Protein AF-L1IQD2-F1 (afdb_monomer_lite)

InterPro domains:
  IPR011990 Tetratricopeptide-like helical domain superfamily [G3DSA:1.25.40.10] (40-273)

Structure (mmCIF, N/CA/C/O backbone):
data_AF-L1IQD2-F1
#
_entry.id   AF-L1IQD2-F1
#
loop_
_atom_site.group_PDB
_atom_site.id
_atom_site.type_symbol
_atom_site.label_atom_id
_atom_site.label_alt_id
_atom_site.label_comp_id
_atom_site.label_asym_id
_atom_site.label_entity_id
_atom_site.label_seq_id
_atom_site.pdbx_PDB_ins_code
_atom_site.Cartn_x
_atom_site.Cartn_y
_atom_site.Cartn_z
_atom_site.occupancy
_atom_site.B_iso_or_equiv
_atom_site.auth_seq_id
_atom_site.auth_comp_id
_atom_site.auth_asym_id
_atom_site.auth_atom_id
_atom_site.pdbx_PDB_model_num
ATOM 1 N N . MET A 1 1 ? -38.642 -27.543 3.889 1.00 37.94 1 MET A N 1
ATOM 2 C CA . MET A 1 1 ? -37.918 -28.752 3.450 1.00 37.94 1 MET A CA 1
ATOM 3 C C . MET A 1 1 ? -36.445 -28.518 3.714 1.00 37.94 1 MET A C 1
ATOM 5 O O . MET A 1 1 ? -35.854 -27.650 3.091 1.00 37.94 1 MET A O 1
ATOM 9 N N . LEU A 1 2 ? -35.935 -29.197 4.739 1.00 34.09 2 LEU A N 1
ATOM 10 C CA . LEU A 1 2 ? -34.535 -29.239 5.157 1.00 34.09 2 LEU A CA 1
ATOM 11 C C . LEU A 1 2 ? -33.826 -30.369 4.394 1.00 34.09 2 LEU A C 1
ATOM 13 O O . LEU A 1 2 ? -34.455 -31.387 4.112 1.00 34.09 2 LEU A O 1
ATOM 17 N N . GLY A 1 3 ? -32.534 -30.210 4.120 1.00 30.02 3 GLY A N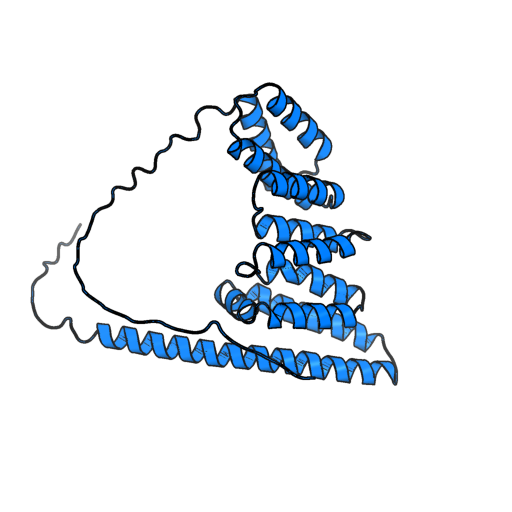 1
ATOM 18 C CA . GLY A 1 3 ? -31.640 -31.268 3.630 1.00 30.02 3 GLY A CA 1
ATOM 19 C C . GLY A 1 3 ? -30.388 -30.624 3.038 1.00 30.02 3 GLY A C 1
ATOM 20 O O . GLY A 1 3 ? -30.480 -29.996 1.993 1.00 30.02 3 GLY A O 1
ATOM 21 N N . ALA A 1 4 ? -29.280 -30.523 3.774 1.00 31.77 4 ALA A N 1
ATOM 22 C CA . ALA A 1 4 ? -28.276 -31.562 4.083 1.00 31.77 4 ALA A CA 1
ATOM 23 C C . ALA A 1 4 ? -26.970 -31.055 3.427 1.00 31.77 4 ALA A C 1
ATOM 25 O O . ALA A 1 4 ? -26.921 -30.916 2.211 1.00 31.77 4 ALA A O 1
ATOM 26 N N . GLN A 1 5 ? -26.028 -30.429 4.133 1.00 32.34 5 GLN A N 1
ATOM 27 C CA . GLN A 1 5 ? -25.074 -30.957 5.116 1.00 32.34 5 GLN A CA 1
ATOM 28 C C . GLN A 1 5 ? -24.151 -32.074 4.584 1.00 32.34 5 GLN A C 1
ATOM 30 O O . GLN A 1 5 ? -24.608 -33.122 4.144 1.00 32.34 5 GLN A O 1
ATOM 35 N N . ASP A 1 6 ? -22.852 -31.785 4.734 1.00 34.03 6 ASP A N 1
ATOM 36 C CA . ASP A 1 6 ? -21.686 -32.667 4.849 1.00 34.03 6 ASP A CA 1
ATOM 37 C C . ASP A 1 6 ? -21.037 -33.280 3.601 1.00 34.03 6 ASP A C 1
ATOM 39 O O . ASP A 1 6 ? -21.619 -34.073 2.871 1.00 34.03 6 ASP A O 1
ATOM 43 N N . SER A 1 7 ? -19.731 -33.010 3.454 1.00 31.50 7 SER A N 1
ATOM 44 C CA . SER A 1 7 ? -18.691 -34.037 3.658 1.00 31.50 7 SER A CA 1
ATOM 45 C C . SER A 1 7 ? -17.390 -33.660 2.947 1.00 31.50 7 SER A C 1
ATOM 47 O O . SER A 1 7 ? -17.240 -34.062 1.807 1.00 31.50 7 SER A O 1
ATOM 49 N N . TRP A 1 8 ? -16.413 -33.030 3.615 1.00 27.39 8 TRP A N 1
ATOM 50 C CA . TRP A 1 8 ? -14.980 -33.303 3.363 1.00 27.39 8 TRP A CA 1
ATOM 51 C C . TRP A 1 8 ? -14.159 -33.056 4.641 1.00 27.39 8 TRP A C 1
ATOM 53 O O . TRP A 1 8 ? -13.680 -31.959 4.917 1.00 27.39 8 TRP A O 1
ATOM 63 N N . ARG A 1 9 ? -13.998 -34.118 5.438 1.00 30.64 9 ARG A N 1
ATOM 64 C CA . ARG A 1 9 ? -12.961 -34.271 6.469 1.00 30.64 9 ARG A CA 1
ATOM 65 C C . ARG A 1 9 ? -12.538 -35.740 6.475 1.00 30.64 9 ARG A C 1
ATOM 67 O O . ARG A 1 9 ? -13.420 -36.589 6.567 1.00 30.64 9 ARG A O 1
ATOM 74 N N . ARG A 1 10 ? -11.223 -35.992 6.395 1.00 33.72 10 ARG A N 1
ATOM 75 C CA . ARG A 1 10 ? -10.426 -37.224 6.666 1.00 33.72 10 ARG A CA 1
ATOM 76 C C . ARG A 1 10 ? -9.301 -37.304 5.620 1.00 33.72 10 ARG A C 1
ATOM 78 O O . ARG A 1 10 ? -9.555 -37.039 4.458 1.00 33.72 10 ARG A O 1
ATOM 85 N N . SER A 1 11 ? -8.054 -37.649 5.914 1.00 30.30 11 SER A N 1
ATOM 86 C CA . SER A 1 11 ? -7.405 -38.097 7.145 1.00 30.30 11 SER A CA 1
ATOM 87 C C . SER A 1 11 ? -5.896 -37.882 7.003 1.00 30.30 11 SER A C 1
ATOM 89 O O . SER A 1 11 ? -5.341 -38.054 5.922 1.00 30.30 11 SER A O 1
ATOM 91 N N . LEU A 1 12 ? -5.245 -37.577 8.124 1.00 29.56 12 LEU A N 1
ATOM 92 C CA . LEU A 1 12 ? -3.825 -37.827 8.347 1.00 29.56 12 LEU A CA 1
ATOM 93 C C . LEU A 1 12 ? -3.611 -39.328 8.591 1.00 29.56 12 LEU A C 1
ATOM 95 O O . LEU A 1 12 ? -4.356 -39.935 9.360 1.00 29.56 12 LEU A O 1
ATOM 99 N N . SER A 1 13 ? -2.543 -39.888 8.030 1.00 32.22 13 SER A N 1
ATOM 100 C CA . SER A 1 13 ? -1.841 -41.025 8.626 1.00 32.22 13 SER A CA 1
ATOM 101 C C . SER A 1 13 ? -0.344 -40.880 8.380 1.00 32.22 13 SER A C 1
ATOM 103 O O . SER A 1 13 ? 0.103 -40.705 7.248 1.00 32.22 13 SER A O 1
ATOM 105 N N . MET A 1 14 ? 0.398 -40.928 9.481 1.00 31.30 14 MET A N 1
ATOM 106 C CA . MET A 1 14 ? 1.852 -40.941 9.558 1.00 31.30 14 MET A CA 1
ATOM 107 C C . MET A 1 14 ? 2.437 -42.257 9.043 1.00 31.30 14 MET A C 1
ATOM 109 O O . MET A 1 14 ? 1.867 -43.306 9.318 1.00 31.30 14 MET A O 1
ATOM 113 N N . THR A 1 15 ? 3.650 -42.197 8.492 1.00 33.28 15 THR A N 1
ATOM 114 C CA . THR A 1 15 ? 4.729 -43.141 8.833 1.00 33.28 15 THR A CA 1
ATOM 115 C C . THR A 1 15 ? 6.077 -42.441 8.706 1.00 33.28 15 THR A C 1
ATOM 117 O O . THR A 1 15 ? 6.418 -41.896 7.658 1.00 33.28 15 THR A O 1
ATOM 120 N N . SER A 1 16 ? 6.820 -42.462 9.807 1.00 36.16 16 SER A N 1
ATOM 121 C CA . SER A 1 16 ? 8.232 -42.126 9.927 1.00 36.16 16 SER A CA 1
ATOM 122 C C . SER A 1 16 ? 9.115 -43.206 9.307 1.00 36.16 16 SER A C 1
ATOM 124 O O . SER A 1 16 ? 8.874 -44.386 9.550 1.00 36.16 16 SER A O 1
ATOM 126 N N . THR A 1 17 ? 10.208 -42.795 8.672 1.00 34.75 17 THR A N 1
ATOM 127 C CA . THR A 1 17 ? 11.488 -43.513 8.751 1.00 34.75 17 THR A CA 1
ATOM 128 C C . THR A 1 17 ? 12.615 -42.524 8.486 1.00 34.75 17 THR A C 1
ATOM 130 O O . THR A 1 17 ? 12.619 -41.846 7.459 1.00 34.75 17 THR A O 1
ATOM 133 N N . ASP A 1 18 ? 13.533 -42.441 9.448 1.00 39.72 18 ASP A N 1
ATOM 134 C CA . ASP A 1 18 ? 14.859 -41.838 9.333 1.00 39.72 18 ASP A CA 1
ATOM 135 C C . ASP A 1 18 ? 15.582 -42.296 8.065 1.00 39.72 18 ASP A C 1
ATOM 137 O O . ASP A 1 18 ? 15.410 -43.441 7.659 1.00 39.72 18 ASP A O 1
ATOM 141 N N . HIS A 1 19 ? 16.461 -41.451 7.522 1.00 40.00 19 HIS A N 1
ATOM 142 C CA . HIS A 1 19 ? 17.872 -41.775 7.269 1.00 40.00 19 HIS A CA 1
ATOM 143 C C . HIS A 1 19 ? 18.628 -40.484 6.933 1.00 40.00 19 HIS A C 1
ATOM 145 O O . HIS A 1 19 ? 18.261 -39.727 6.033 1.00 40.00 19 HIS A O 1
ATOM 151 N N . GLY A 1 20 ? 19.686 -40.233 7.702 1.00 44.72 20 GLY A N 1
ATOM 152 C CA . GLY A 1 20 ? 20.587 -39.110 7.520 1.00 44.72 20 GLY A CA 1
ATOM 153 C C . GLY A 1 20 ? 21.323 -39.164 6.184 1.00 44.72 20 GLY A C 1
ATOM 154 O O . GLY A 1 20 ? 21.720 -40.221 5.698 1.00 44.72 20 GLY A O 1
ATOM 155 N N . SER A 1 21 ? 21.532 -37.989 5.605 1.00 43.25 21 SER A N 1
ATOM 156 C CA . SER A 1 21 ? 22.574 -37.727 4.617 1.00 43.25 21 SER A CA 1
ATOM 157 C C . SER A 1 21 ? 22.827 -36.225 4.602 1.00 43.25 21 SER A C 1
ATOM 159 O O . SER A 1 21 ? 22.042 -35.451 4.055 1.00 43.25 21 SER A O 1
ATOM 161 N N . GLU A 1 22 ? 23.929 -35.811 5.229 1.00 46.28 22 GLU A N 1
ATOM 162 C CA . GLU A 1 22 ? 24.537 -34.498 5.030 1.00 46.28 22 GLU A CA 1
ATOM 163 C C . GLU A 1 22 ? 24.961 -34.365 3.564 1.00 46.28 22 GLU A C 1
ATOM 165 O O . GLU A 1 22 ? 26.093 -34.644 3.171 1.00 46.28 22 GLU A O 1
ATOM 170 N N . VAL A 1 23 ? 24.036 -33.922 2.717 1.00 44.53 23 VAL A N 1
ATOM 171 C CA . VAL A 1 23 ? 24.381 -33.435 1.387 1.00 44.53 23 VAL A CA 1
ATOM 172 C C . VAL A 1 23 ? 24.777 -31.977 1.551 1.00 44.53 23 VAL A C 1
ATOM 174 O O . VAL A 1 23 ? 23.935 -31.082 1.632 1.00 44.53 23 VAL A O 1
ATOM 177 N N . SER A 1 24 ? 26.090 -31.747 1.594 1.00 47.62 24 SER A N 1
ATOM 178 C CA . SER A 1 24 ? 26.720 -30.447 1.363 1.00 47.62 24 SER A CA 1
ATOM 179 C C . SER A 1 24 ? 26.307 -29.935 -0.020 1.00 47.62 24 SER A C 1
ATOM 181 O O . SER A 1 24 ? 26.976 -30.124 -1.040 1.00 47.62 24 SER A O 1
ATOM 183 N N . CYS A 1 25 ? 25.132 -29.318 -0.066 1.00 44.94 25 CYS A N 1
ATOM 184 C CA . CYS A 1 25 ? 24.572 -28.727 -1.258 1.00 44.94 25 CYS A CA 1
ATOM 185 C C . CYS A 1 25 ? 25.297 -27.397 -1.465 1.00 44.94 25 CYS A C 1
ATOM 187 O O . CYS A 1 25 ? 24.916 -26.355 -0.927 1.00 44.94 25 CYS A O 1
ATOM 189 N N . LYS A 1 26 ? 26.405 -27.449 -2.214 1.00 44.38 26 LYS A N 1
ATOM 190 C CA . LYS A 1 26 ? 27.090 -26.278 -2.765 1.00 44.38 26 LYS A CA 1
ATOM 191 C C . LYS A 1 26 ? 26.048 -25.418 -3.486 1.00 44.38 26 LYS A C 1
ATOM 193 O O . LYS A 1 26 ? 25.756 -25.651 -4.657 1.00 44.38 26 LYS A O 1
ATOM 198 N N . LYS A 1 27 ? 25.507 -24.403 -2.801 1.00 49.59 27 LYS A N 1
ATOM 199 C CA . LYS A 1 27 ? 24.696 -23.319 -3.373 1.00 49.59 27 LYS A CA 1
ATOM 200 C C . LYS A 1 27 ? 25.566 -22.493 -4.328 1.00 49.59 27 LYS A C 1
ATOM 202 O O . LYS A 1 27 ? 25.915 -21.351 -4.056 1.00 49.59 27 LYS A O 1
ATOM 207 N N . LYS A 1 28 ? 25.903 -23.049 -5.493 1.00 49.41 28 LYS A N 1
ATOM 208 C CA . LYS A 1 28 ? 26.222 -22.261 -6.686 1.00 49.41 28 LYS A CA 1
ATOM 209 C C . LYS A 1 28 ? 24.891 -21.827 -7.296 1.00 49.41 28 LYS A C 1
ATOM 211 O O . LYS A 1 28 ? 24.485 -22.315 -8.345 1.00 49.41 28 LYS A O 1
ATOM 216 N N . ALA A 1 29 ? 24.185 -20.946 -6.584 1.00 49.88 29 ALA A N 1
ATOM 217 C CA . ALA A 1 29 ? 23.002 -20.290 -7.113 1.00 49.88 29 ALA A CA 1
ATOM 218 C C . ALA A 1 29 ? 23.422 -19.518 -8.368 1.00 49.88 29 ALA A C 1
ATOM 220 O O . ALA A 1 29 ? 24.327 -18.680 -8.352 1.00 49.88 29 ALA A O 1
ATOM 221 N N . ALA A 1 30 ? 22.809 -19.895 -9.481 1.00 45.81 30 ALA A N 1
ATOM 222 C CA . ALA A 1 30 ? 23.115 -19.407 -10.801 1.00 45.81 30 ALA A CA 1
ATOM 223 C C . ALA A 1 30 ? 22.909 -17.886 -10.868 1.00 45.81 30 ALA A C 1
ATOM 225 O O . ALA A 1 30 ? 21.790 -17.390 -10.964 1.00 45.81 30 ALA A O 1
ATOM 226 N N . LYS A 1 31 ? 24.011 -17.133 -10.901 1.00 52.78 31 LYS A N 1
ATOM 227 C CA . LYS A 1 31 ? 24.064 -15.701 -11.242 1.00 52.78 31 LYS A CA 1
ATOM 228 C C . LYS A 1 31 ? 23.806 -15.502 -12.754 1.00 52.78 31 LYS A C 1
ATOM 230 O O . LYS A 1 31 ? 24.586 -14.858 -13.447 1.00 52.78 31 LYS A O 1
ATOM 235 N N . LYS A 1 32 ? 22.769 -16.155 -13.303 1.00 52.84 32 LYS A N 1
ATOM 236 C CA . LYS A 1 32 ? 22.485 -16.257 -14.752 1.00 52.84 32 LYS A CA 1
ATOM 237 C C . LYS A 1 32 ? 21.336 -15.366 -15.245 1.00 52.84 32 LYS A C 1
ATOM 239 O O . LYS A 1 32 ? 21.108 -15.341 -16.445 1.00 52.84 32 LYS A O 1
ATOM 244 N N . GLY A 1 33 ? 20.671 -14.604 -14.374 1.00 54.69 33 GLY A N 1
ATOM 245 C CA . GLY A 1 33 ? 19.519 -13.771 -14.761 1.00 54.69 33 GLY A CA 1
ATOM 246 C C . GLY A 1 33 ? 19.817 -12.319 -15.164 1.00 54.69 33 GLY A C 1
ATOM 247 O O . GLY A 1 33 ? 18.951 -11.664 -15.720 1.00 54.69 33 GLY A O 1
ATOM 248 N N . SER A 1 34 ? 21.020 -11.788 -14.912 1.00 57.53 34 SER A N 1
ATOM 249 C CA . SER A 1 34 ? 21.289 -10.338 -15.044 1.00 57.53 34 SER A CA 1
ATOM 250 C C . SER A 1 34 ? 21.726 -9.879 -16.446 1.00 57.53 34 SER A C 1
ATOM 252 O O . SER A 1 34 ? 22.164 -8.741 -16.598 1.00 57.53 34 SER A O 1
ATOM 254 N N . LYS A 1 35 ? 21.721 -10.745 -17.465 1.00 64.94 35 LYS A N 1
ATOM 255 C CA . LYS A 1 35 ? 22.559 -10.498 -18.652 1.00 64.94 35 LYS A CA 1
ATOM 256 C C . LYS A 1 35 ? 22.010 -9.507 -19.686 1.00 64.94 35 LYS A C 1
ATOM 258 O O . LYS A 1 35 ? 22.804 -9.078 -20.510 1.00 64.94 35 LYS A O 1
ATOM 263 N N . ASN A 1 36 ? 20.746 -9.080 -19.613 1.00 83.62 36 ASN A N 1
ATOM 264 C CA . ASN A 1 36 ? 20.131 -8.265 -20.674 1.00 83.62 36 ASN A CA 1
ATOM 265 C C . ASN A 1 36 ? 19.341 -7.049 -20.142 1.00 83.62 36 ASN A C 1
ATOM 267 O O . ASN A 1 36 ? 18.211 -6.829 -20.564 1.00 83.62 36 ASN A O 1
ATOM 271 N N . ILE A 1 37 ? 19.882 -6.277 -19.193 1.00 91.19 37 ILE A N 1
ATOM 272 C CA . ILE A 1 37 ? 19.297 -4.963 -18.856 1.00 91.19 37 ILE A CA 1
ATOM 273 C C . ILE A 1 37 ? 20.074 -3.898 -19.640 1.00 91.19 37 ILE A C 1
ATOM 275 O O . ILE A 1 37 ? 21.290 -3.813 -19.439 1.00 91.19 37 ILE A O 1
ATOM 279 N N . PRO A 1 38 ? 19.424 -3.098 -20.508 1.00 93.31 38 PRO A N 1
ATOM 280 C CA . PRO A 1 38 ? 20.075 -1.976 -21.176 1.00 93.31 38 PRO A CA 1
ATOM 281 C C . PRO A 1 38 ? 20.762 -1.042 -20.161 1.00 93.31 38 PRO A C 1
ATOM 283 O O . PRO A 1 38 ? 20.167 -0.750 -19.116 1.00 93.31 38 PRO A O 1
ATOM 286 N N . PRO A 1 39 ? 22.000 -0.573 -20.411 1.00 93.38 39 PRO A N 1
ATOM 287 C CA . PRO A 1 39 ? 22.726 0.297 -19.482 1.00 93.38 39 PRO A CA 1
ATOM 288 C C . PRO A 1 39 ? 21.949 1.557 -19.082 1.00 93.38 39 PRO A C 1
ATOM 290 O O . PRO A 1 39 ? 22.000 1.975 -17.924 1.00 93.38 39 PRO A O 1
ATOM 293 N N . GLU A 1 40 ? 21.200 2.132 -20.019 1.00 94.56 40 GLU A N 1
ATOM 294 C CA . GLU A 1 40 ? 20.359 3.314 -19.838 1.00 94.56 40 GLU A CA 1
ATOM 295 C C . GLU A 1 40 ? 19.211 3.024 -18.869 1.00 94.56 40 GLU A C 1
ATOM 297 O O . GLU A 1 40 ? 18.982 3.782 -17.927 1.00 94.56 40 GLU A O 1
ATOM 302 N N . LEU A 1 41 ? 18.549 1.875 -19.029 1.00 94.56 41 LEU A N 1
ATOM 303 C CA . LEU A 1 41 ? 17.481 1.445 -18.132 1.00 94.56 41 LEU A CA 1
ATOM 304 C C . LEU A 1 41 ? 18.015 1.168 -16.724 1.00 94.56 41 LEU A C 1
ATOM 306 O O . LEU A 1 41 ? 17.428 1.598 -15.733 1.00 94.56 41 LEU A O 1
ATOM 310 N N . LEU A 1 42 ? 19.169 0.503 -16.624 1.00 94.69 42 LEU A N 1
ATOM 311 C CA . LEU A 1 42 ? 19.823 0.262 -15.340 1.00 94.69 42 LEU A CA 1
ATOM 312 C C . LEU A 1 42 ? 20.200 1.578 -14.639 1.00 94.69 42 LEU A C 1
ATOM 314 O O . LEU A 1 42 ? 20.105 1.673 -13.413 1.00 94.69 42 LEU A O 1
ATOM 318 N N . LYS A 1 43 ? 20.624 2.593 -15.402 1.00 95.69 43 LYS A N 1
ATOM 319 C CA . LYS A 1 43 ? 20.920 3.932 -14.882 1.00 95.69 43 LYS A CA 1
ATOM 320 C C . LYS A 1 43 ? 19.666 4.592 -14.303 1.00 95.69 43 LYS A C 1
ATOM 322 O O . LYS A 1 43 ? 19.741 5.095 -13.183 1.00 95.69 43 LYS A O 1
ATOM 327 N N . GLU A 1 44 ? 18.530 4.544 -14.999 1.00 95.75 44 GLU A N 1
ATOM 328 C CA . GLU A 1 44 ? 17.268 5.100 -14.485 1.00 95.75 44 GLU A CA 1
ATOM 329 C C . GLU A 1 44 ? 16.732 4.320 -13.275 1.00 95.75 44 GLU A C 1
ATOM 331 O O . GLU A 1 44 ? 16.304 4.927 -12.296 1.00 95.75 44 GLU A O 1
ATOM 336 N N . MET A 1 45 ? 16.849 2.988 -13.257 1.00 96.06 45 MET A N 1
ATOM 337 C CA . MET A 1 45 ? 16.492 2.191 -12.074 1.00 96.06 45 MET A CA 1
ATOM 338 C C . MET A 1 45 ? 17.312 2.594 -10.842 1.00 96.06 45 MET A C 1
ATOM 340 O O . MET A 1 45 ? 16.750 2.832 -9.775 1.00 96.06 45 MET A O 1
ATOM 344 N N . ARG A 1 46 ? 18.632 2.755 -10.993 1.00 95.75 46 ARG A N 1
ATOM 345 C CA . ARG A 1 46 ? 19.498 3.243 -9.906 1.00 95.75 46 ARG A CA 1
ATOM 346 C C . ARG A 1 46 ? 19.150 4.666 -9.487 1.00 95.75 46 ARG A C 1
ATOM 348 O O . ARG A 1 46 ? 19.236 4.993 -8.309 1.00 95.75 46 ARG A O 1
ATOM 355 N N . LYS A 1 47 ? 18.763 5.525 -10.429 1.00 94.81 47 LYS A N 1
ATOM 356 C CA . LYS A 1 47 ? 18.309 6.887 -10.132 1.00 94.81 47 LYS A CA 1
ATOM 357 C C . LYS A 1 47 ? 17.039 6.868 -9.274 1.00 94.81 47 LYS A C 1
ATOM 359 O O . LYS A 1 47 ? 17.003 7.588 -8.283 1.00 94.81 47 LYS A O 1
ATOM 364 N N . MET A 1 48 ? 16.062 6.008 -9.581 1.00 95.31 48 MET A N 1
ATOM 365 C CA . MET A 1 48 ? 14.868 5.811 -8.743 1.00 95.31 48 MET A CA 1
ATOM 366 C C . MET A 1 48 ? 15.228 5.315 -7.336 1.00 95.31 48 MET A C 1
ATOM 368 O O . MET A 1 48 ? 14.746 5.863 -6.348 1.00 95.31 48 MET A O 1
ATOM 372 N N . GLU A 1 49 ? 16.128 4.333 -7.220 1.00 95.12 49 GLU A N 1
ATOM 373 C CA . GLU A 1 49 ? 16.625 3.859 -5.916 1.00 95.12 49 GLU A CA 1
ATOM 374 C C . GLU A 1 49 ? 17.302 4.982 -5.114 1.00 95.12 49 GLU A C 1
ATOM 376 O O . GLU A 1 49 ? 17.118 5.096 -3.901 1.00 95.12 49 GLU A O 1
ATOM 381 N N . MET A 1 50 ? 18.059 5.849 -5.790 1.00 94.38 50 MET A N 1
ATOM 382 C CA . MET A 1 50 ? 18.671 7.020 -5.168 1.00 94.38 50 MET A CA 1
ATOM 383 C C . MET A 1 50 ? 17.615 8.045 -4.739 1.00 94.38 50 MET A C 1
ATOM 385 O O . MET A 1 50 ? 17.705 8.557 -3.629 1.00 94.38 50 MET A O 1
ATOM 389 N N . MET A 1 51 ? 16.587 8.316 -5.547 1.00 93.56 51 MET A N 1
ATOM 390 C CA . MET A 1 51 ? 15.484 9.215 -5.169 1.00 93.56 51 MET A CA 1
ATOM 391 C C . MET A 1 51 ? 14.781 8.735 -3.893 1.00 93.56 51 MET A C 1
ATOM 393 O O . MET A 1 51 ? 14.612 9.521 -2.962 1.00 93.56 51 MET A O 1
ATOM 397 N N . LEU 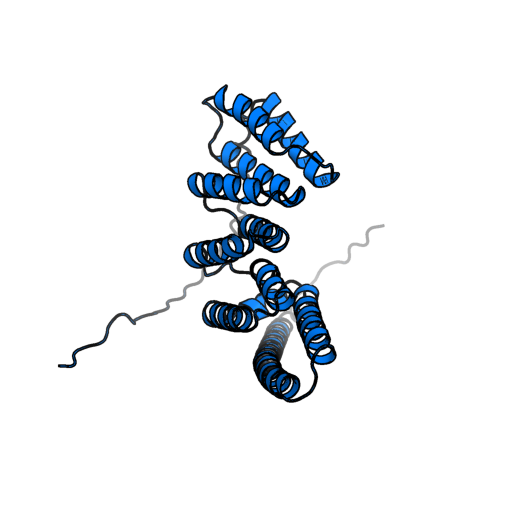A 1 52 ? 14.490 7.432 -3.802 1.00 92.12 52 LEU A N 1
ATOM 398 C CA . LEU A 1 52 ? 13.929 6.806 -2.600 1.00 92.12 52 LEU A CA 1
ATOM 399 C C . LEU A 1 52 ? 14.837 6.967 -1.372 1.00 92.12 52 LEU A C 1
ATOM 401 O O . LEU A 1 52 ? 14.356 7.148 -0.256 1.00 92.12 52 LEU A O 1
ATOM 405 N N . LYS A 1 53 ? 16.160 6.912 -1.563 1.00 93.31 53 LYS A N 1
ATOM 406 C CA . LYS A 1 53 ? 17.136 7.041 -0.474 1.00 93.31 53 LYS A CA 1
ATOM 407 C C . LYS A 1 53 ? 17.326 8.485 0.001 1.00 93.31 53 LYS A C 1
ATOM 409 O O . LYS A 1 53 ? 17.483 8.705 1.199 1.00 93.31 53 LYS A O 1
ATOM 414 N N . PHE A 1 54 ? 17.357 9.446 -0.921 1.00 92.88 54 PHE A N 1
ATOM 415 C CA . PHE A 1 54 ? 17.692 10.851 -0.642 1.00 92.88 54 PHE A CA 1
ATOM 416 C C . PHE A 1 54 ? 16.489 11.758 -0.434 1.00 92.88 54 PHE A C 1
ATOM 418 O O . PHE A 1 54 ? 16.677 12.936 -0.154 1.00 92.88 54 PHE A O 1
ATOM 425 N N . ARG A 1 55 ? 15.275 11.208 -0.494 1.00 87.00 55 ARG A N 1
ATOM 426 C CA . ARG A 1 55 ? 14.059 11.925 -0.125 1.00 87.00 55 ARG A CA 1
ATOM 427 C C . ARG A 1 55 ? 13.720 13.130 -1.014 1.00 87.00 55 ARG A C 1
ATOM 429 O O . ARG A 1 55 ? 13.061 14.060 -0.563 1.00 87.00 55 ARG A O 1
ATOM 436 N N . ASN A 1 56 ? 14.137 13.094 -2.276 1.00 86.44 56 ASN A N 1
ATOM 437 C CA . ASN A 1 56 ? 13.877 14.176 -3.224 1.00 86.44 56 ASN A CA 1
ATOM 438 C C . ASN A 1 56 ? 12.446 14.094 -3.763 1.00 86.44 56 ASN A C 1
ATOM 440 O O . ASN A 1 56 ? 12.027 13.025 -4.209 1.00 86.44 56 ASN A O 1
ATOM 444 N N . GLU A 1 57 ? 11.742 15.225 -3.772 1.00 89.88 57 GLU A N 1
ATOM 445 C CA . GLU A 1 57 ? 10.461 15.357 -4.465 1.00 89.88 57 GLU A CA 1
ATOM 446 C C . GLU A 1 57 ? 10.680 15.231 -5.976 1.00 89.88 57 GLU A C 1
ATOM 448 O O . GLU A 1 57 ? 11.595 15.844 -6.542 1.00 89.88 57 GLU A O 1
ATOM 453 N N . VAL A 1 58 ? 9.891 14.379 -6.626 1.00 93.62 58 VAL A N 1
ATOM 454 C CA . VAL A 1 58 ? 10.035 14.083 -8.054 1.00 93.62 58 VAL A CA 1
ATOM 455 C C . VAL A 1 58 ? 8.681 13.940 -8.731 1.00 93.62 58 VAL A C 1
ATOM 457 O O . VAL A 1 58 ? 7.748 13.363 -8.179 1.00 93.62 58 VAL A O 1
ATOM 460 N N . ASP A 1 59 ? 8.603 14.401 -9.979 1.00 95.31 59 ASP A N 1
ATOM 461 C CA . ASP A 1 59 ? 7.479 14.104 -10.865 1.00 95.31 59 ASP A CA 1
ATOM 462 C C . ASP A 1 59 ? 7.536 12.620 -11.267 1.00 95.31 59 ASP A C 1
ATOM 464 O O . ASP A 1 59 ? 8.268 12.210 -12.176 1.00 95.31 59 ASP A O 1
ATOM 468 N N . VAL A 1 60 ? 6.785 11.798 -10.534 1.00 95.75 60 VAL A N 1
ATOM 469 C CA . VAL A 1 60 ? 6.749 10.341 -10.712 1.00 95.75 60 VAL A CA 1
ATOM 470 C C . VAL A 1 60 ? 6.187 9.957 -12.084 1.00 95.75 60 VAL A C 1
ATOM 472 O O . VAL A 1 60 ? 6.622 8.961 -12.665 1.00 95.75 60 VAL A O 1
ATOM 475 N N . ASP A 1 61 ? 5.285 10.761 -12.651 1.00 95.69 61 ASP A N 1
ATOM 476 C CA . ASP A 1 61 ? 4.731 10.521 -13.983 1.00 95.69 61 ASP A CA 1
ATOM 477 C C . ASP A 1 61 ? 5.772 10.768 -15.074 1.00 95.69 61 ASP A C 1
ATOM 479 O O . ASP A 1 61 ? 5.846 10.007 -16.043 1.00 95.69 61 ASP A O 1
ATOM 483 N N . GLN A 1 62 ? 6.617 11.788 -14.912 1.00 96.19 62 GLN A N 1
ATOM 484 C CA . GLN A 1 62 ? 7.750 12.009 -15.807 1.00 96.19 62 GLN A CA 1
ATOM 485 C C . GLN A 1 62 ? 8.760 10.859 -15.727 1.00 96.19 62 GLN A C 1
ATOM 487 O O . GLN A 1 62 ? 9.172 10.347 -16.770 1.00 96.19 62 GLN A O 1
ATOM 492 N N . VAL A 1 63 ? 9.102 10.401 -14.516 1.00 96.06 63 VAL A N 1
ATOM 493 C CA . VAL A 1 63 ? 9.977 9.230 -14.325 1.00 96.06 63 VAL A CA 1
ATOM 494 C C . VAL A 1 63 ? 9.380 7.991 -14.998 1.00 96.06 63 VAL A C 1
ATOM 496 O O . VAL A 1 63 ? 10.081 7.293 -15.729 1.00 96.06 63 VAL A O 1
ATOM 499 N N . HIS A 1 64 ? 8.081 7.740 -14.815 1.00 97.31 64 HIS A N 1
ATOM 500 C CA . HIS A 1 64 ? 7.378 6.638 -15.468 1.00 97.31 64 HIS A CA 1
ATOM 501 C C . HIS A 1 64 ? 7.453 6.736 -16.997 1.00 97.31 64 HIS A C 1
ATOM 503 O O . HIS A 1 64 ? 7.845 5.763 -17.639 1.00 97.31 64 HIS A O 1
ATOM 509 N N . ARG A 1 65 ? 7.152 7.904 -17.587 1.00 97.12 65 ARG A N 1
ATOM 510 C CA . ARG A 1 65 ? 7.244 8.121 -19.044 1.00 97.12 65 ARG A CA 1
ATOM 511 C C . ARG A 1 65 ? 8.644 7.835 -19.582 1.00 97.12 65 ARG A C 1
ATOM 513 O O . ARG A 1 65 ? 8.778 7.182 -20.615 1.00 97.12 65 ARG A O 1
ATOM 520 N N . ASP A 1 66 ? 9.681 8.317 -18.901 1.00 96.19 66 ASP A N 1
ATOM 521 C CA . ASP A 1 66 ? 11.061 8.138 -19.354 1.00 96.19 66 ASP A CA 1
ATOM 522 C C . ASP A 1 66 ? 11.515 6.680 -19.252 1.00 96.19 66 ASP A C 1
ATOM 524 O O . ASP A 1 66 ? 12.123 6.161 -20.190 1.00 96.19 66 ASP A O 1
ATOM 528 N N . VAL A 1 67 ? 11.163 5.989 -18.165 1.00 94.75 67 VAL A N 1
ATOM 529 C CA . VAL A 1 67 ? 11.477 4.566 -18.001 1.00 94.75 67 VAL A CA 1
ATOM 530 C C . VAL A 1 67 ? 10.712 3.712 -19.013 1.00 94.75 67 VAL A C 1
ATOM 532 O O . VAL A 1 67 ? 11.318 2.844 -19.640 1.00 94.75 67 VAL A O 1
ATOM 535 N N . MET A 1 68 ? 9.417 3.962 -19.232 1.00 95.38 68 MET A N 1
ATOM 536 C CA . MET A 1 68 ? 8.625 3.172 -20.184 1.00 95.38 68 MET A CA 1
ATOM 537 C C . MET A 1 68 ? 9.068 3.378 -21.628 1.00 95.38 68 MET A C 1
ATOM 539 O O . MET A 1 68 ? 9.139 2.403 -22.369 1.00 95.38 68 MET A O 1
ATOM 543 N N . ARG A 1 69 ? 9.512 4.586 -21.999 1.00 96.25 69 ARG A N 1
ATOM 544 C CA . ARG A 1 69 ? 10.133 4.828 -23.310 1.00 96.25 69 ARG A CA 1
ATOM 545 C C . ARG A 1 69 ? 11.344 3.917 -23.544 1.00 96.25 69 ARG A C 1
ATOM 547 O O . ARG A 1 69 ? 11.507 3.391 -24.639 1.00 96.25 69 ARG A O 1
ATOM 554 N N . LEU A 1 70 ? 12.184 3.710 -22.526 1.00 93.69 70 LEU A N 1
ATOM 555 C CA . LEU A 1 70 ? 13.327 2.790 -22.614 1.00 93.69 70 LEU A CA 1
ATOM 556 C C . LEU A 1 70 ? 12.881 1.323 -22.658 1.00 93.69 70 LEU A C 1
ATOM 558 O O . LEU A 1 70 ? 13.526 0.508 -23.314 1.00 93.69 70 LEU A O 1
ATOM 562 N N . VAL A 1 71 ? 11.788 0.984 -21.966 1.00 93.12 71 VAL A N 1
ATOM 563 C CA . VAL A 1 71 ? 11.238 -0.377 -21.960 1.00 93.12 71 VAL A CA 1
ATOM 564 C C . VAL A 1 71 ? 10.633 -0.760 -23.311 1.00 93.12 71 VAL A C 1
ATOM 566 O O . VAL A 1 71 ? 10.816 -1.885 -23.767 1.00 93.12 71 VAL A O 1
ATOM 569 N N . GLU A 1 72 ? 9.936 0.165 -23.962 1.00 93.88 72 GLU A N 1
ATOM 570 C CA . GLU A 1 72 ? 9.311 -0.038 -25.275 1.00 93.88 72 GLU A CA 1
ATOM 571 C C . GLU A 1 72 ? 10.338 -0.132 -26.410 1.00 93.88 72 GLU A C 1
ATOM 573 O O . GLU A 1 72 ? 10.096 -0.805 -27.407 1.00 93.88 72 GLU A O 1
ATOM 578 N N . GLN A 1 73 ? 11.504 0.502 -26.255 1.00 93.75 73 GLN A N 1
ATOM 579 C CA . GLN A 1 73 ? 12.585 0.456 -27.244 1.00 93.75 73 GLN A CA 1
ATOM 580 C C . GLN A 1 73 ? 13.327 -0.888 -27.293 1.00 93.75 73 GLN A C 1
ATOM 582 O O . GLN A 1 73 ? 14.019 -1.154 -28.276 1.00 93.75 73 GLN A O 1
ATOM 587 N N . ASP A 1 74 ? 13.213 -1.733 -26.263 1.00 91.06 74 ASP A N 1
ATOM 588 C CA . ASP A 1 74 ? 13.888 -3.032 -26.220 1.00 91.06 74 ASP A CA 1
ATOM 589 C C . ASP A 1 74 ? 12.925 -4.162 -25.825 1.00 91.06 74 ASP A C 1
ATOM 591 O O . ASP A 1 74 ? 12.736 -4.495 -24.653 1.00 91.06 74 ASP A O 1
ATOM 595 N N . GLU A 1 75 ? 12.364 -4.827 -26.839 1.00 90.88 75 GLU A N 1
ATOM 596 C CA . GLU A 1 75 ? 11.473 -5.986 -26.683 1.00 90.88 75 GLU A CA 1
ATOM 597 C C . GLU A 1 75 ? 12.117 -7.162 -25.924 1.00 90.88 75 GLU A C 1
ATOM 599 O O . GLU A 1 75 ? 11.419 -8.060 -25.450 1.00 90.88 75 GLU A O 1
ATOM 604 N N . ARG A 1 76 ? 13.449 -7.174 -25.768 1.00 92.00 76 ARG A N 1
ATOM 605 C CA . ARG A 1 76 ? 14.186 -8.242 -25.072 1.00 92.00 76 ARG A CA 1
ATOM 606 C C . ARG A 1 76 ? 14.196 -8.059 -23.555 1.00 92.00 76 ARG A C 1
ATOM 608 O O . ARG A 1 76 ? 14.766 -8.900 -22.852 1.00 92.00 76 ARG A O 1
ATOM 615 N N . ILE A 1 77 ? 13.608 -6.980 -23.035 1.00 92.06 77 ILE A N 1
ATOM 616 C CA . ILE A 1 77 ? 13.532 -6.734 -21.596 1.00 92.06 77 ILE A CA 1
ATOM 617 C C . ILE A 1 77 ? 12.706 -7.834 -20.935 1.00 92.06 77 ILE A C 1
ATOM 619 O O . ILE A 1 77 ? 11.507 -7.991 -21.166 1.00 92.06 77 ILE A O 1
ATOM 623 N N . ALA A 1 78 ? 13.376 -8.595 -20.070 1.00 92.50 78 ALA A N 1
ATOM 624 C CA . ALA A 1 78 ? 12.762 -9.708 -19.370 1.00 92.50 78 ALA A CA 1
ATOM 625 C C . ALA A 1 78 ? 11.582 -9.233 -18.494 1.00 92.50 78 ALA A C 1
ATOM 627 O O . ALA A 1 78 ? 11.695 -8.193 -17.837 1.00 92.50 78 ALA A O 1
ATOM 628 N N . PRO A 1 79 ? 10.494 -10.019 -18.376 1.00 92.69 79 PRO A N 1
ATOM 629 C CA . PRO A 1 79 ? 9.338 -9.667 -17.544 1.00 92.69 79 PRO A CA 1
ATOM 630 C C . PRO A 1 79 ? 9.700 -9.308 -16.096 1.00 92.69 79 PRO A C 1
ATOM 632 O O . PRO A 1 79 ? 9.157 -8.361 -15.534 1.00 92.69 79 PRO A O 1
ATOM 635 N N . GLY A 1 80 ? 10.692 -9.994 -15.514 1.00 93.31 80 GLY A N 1
ATOM 636 C CA . GLY A 1 80 ? 11.185 -9.702 -14.163 1.00 93.31 80 GLY A CA 1
ATOM 637 C C . GLY A 1 80 ? 11.758 -8.290 -13.988 1.00 93.31 80 GLY A C 1
ATOM 638 O O . GLY A 1 80 ? 11.683 -7.733 -12.896 1.00 93.31 80 GLY A O 1
ATOM 639 N N . VAL A 1 81 ? 12.289 -7.680 -15.053 1.00 93.88 81 VAL A N 1
ATOM 640 C CA . VAL A 1 81 ? 12.765 -6.288 -15.026 1.00 93.88 81 VAL A CA 1
ATOM 641 C C . VAL A 1 81 ? 11.578 -5.327 -14.994 1.00 93.88 81 VAL A C 1
ATOM 643 O O . VAL A 1 81 ? 11.598 -4.384 -14.208 1.00 93.88 81 VAL A O 1
ATOM 646 N N . LYS A 1 82 ? 10.519 -5.597 -15.772 1.00 95.25 82 LYS A N 1
ATOM 647 C CA . LYS A 1 82 ? 9.281 -4.797 -15.756 1.00 95.25 82 LYS A CA 1
ATOM 648 C C . LYS A 1 82 ? 8.617 -4.832 -14.380 1.00 95.25 82 LYS A C 1
ATOM 650 O O . LYS A 1 82 ? 8.316 -3.778 -13.834 1.00 95.25 82 LYS A O 1
ATOM 655 N N . ILE A 1 83 ? 8.496 -6.021 -13.781 1.00 95.94 83 ILE A N 1
ATOM 656 C CA . ILE A 1 83 ? 8.012 -6.190 -12.399 1.00 95.94 83 ILE A CA 1
ATOM 657 C C . ILE A 1 83 ? 8.830 -5.310 -11.448 1.00 95.94 83 ILE A C 1
ATOM 659 O O . ILE A 1 83 ? 8.265 -4.522 -10.693 1.00 95.94 83 ILE A O 1
ATOM 663 N N . LYS A 1 84 ? 10.168 -5.371 -11.535 1.00 95.81 84 LYS A N 1
ATOM 664 C CA . LYS A 1 84 ? 11.031 -4.587 -10.647 1.00 95.81 84 LYS A CA 1
ATOM 665 C C . LYS A 1 84 ? 10.881 -3.075 -10.832 1.00 95.81 84 LYS A C 1
ATOM 667 O O . LYS A 1 84 ? 10.942 -2.334 -9.855 1.00 95.81 84 LYS A O 1
ATOM 672 N N . ILE A 1 85 ? 10.695 -2.619 -12.068 1.00 96.69 85 ILE A N 1
ATOM 673 C CA . ILE A 1 85 ? 10.430 -1.211 -12.380 1.00 96.69 85 ILE A CA 1
ATOM 674 C C . ILE A 1 85 ? 9.129 -0.756 -11.720 1.00 96.69 85 ILE A C 1
ATOM 676 O O . ILE A 1 85 ? 9.134 0.262 -11.036 1.00 96.69 85 ILE A O 1
ATOM 680 N N . TYR A 1 86 ? 8.041 -1.515 -11.863 1.00 98.06 86 TYR A N 1
ATOM 681 C CA . TYR A 1 86 ? 6.763 -1.143 -11.255 1.00 98.06 86 TYR A CA 1
ATOM 682 C C . TYR A 1 86 ? 6.790 -1.210 -9.724 1.00 98.06 86 TYR A C 1
ATOM 684 O O . TYR A 1 86 ? 6.220 -0.333 -9.084 1.00 98.06 86 TYR A O 1
ATOM 692 N N . GLU A 1 87 ? 7.519 -2.151 -9.112 1.00 97.62 87 GLU A N 1
ATOM 693 C CA . GLU A 1 87 ? 7.769 -2.120 -7.661 1.00 97.62 87 GLU A CA 1
ATOM 694 C C . GLU A 1 87 ? 8.435 -0.805 -7.217 1.00 97.62 87 GLU A C 1
ATOM 696 O O . GLU A 1 87 ? 8.037 -0.219 -6.208 1.00 97.62 87 GLU A O 1
ATOM 701 N N . LEU A 1 88 ? 9.444 -0.336 -7.965 1.00 97.12 88 LEU A N 1
ATOM 702 C CA . LEU A 1 88 ? 10.132 0.927 -7.683 1.00 97.12 88 LEU A CA 1
ATOM 703 C C . LEU A 1 88 ? 9.215 2.134 -7.906 1.00 97.12 88 LEU A C 1
ATOM 705 O O . LEU A 1 88 ? 9.234 3.051 -7.091 1.00 97.12 88 LEU A O 1
ATOM 709 N N . LEU A 1 89 ? 8.396 2.127 -8.961 1.00 98.00 89 LEU A N 1
ATOM 710 C CA . LEU A 1 89 ? 7.437 3.198 -9.245 1.00 98.00 89 LEU A CA 1
ATOM 711 C C . LEU A 1 89 ? 6.338 3.287 -8.183 1.00 98.00 89 LEU A C 1
ATOM 713 O O . LEU A 1 89 ? 6.019 4.390 -7.752 1.00 98.00 89 LEU A O 1
ATOM 717 N N . VAL A 1 90 ? 5.806 2.155 -7.706 1.00 98.38 90 VAL A N 1
ATOM 718 C CA . VAL A 1 90 ? 4.863 2.122 -6.573 1.00 98.38 90 VAL A CA 1
ATOM 719 C C . VAL A 1 90 ? 5.511 2.739 -5.336 1.00 98.38 90 VAL A C 1
ATOM 721 O O . VAL A 1 90 ? 4.932 3.633 -4.720 1.00 98.38 90 VAL A O 1
ATOM 724 N N . ALA A 1 91 ? 6.728 2.305 -4.990 1.00 97.25 91 ALA A N 1
ATOM 725 C CA . ALA A 1 91 ? 7.450 2.852 -3.845 1.00 97.25 91 ALA A CA 1
ATOM 726 C C . ALA A 1 91 ? 7.701 4.361 -3.994 1.00 97.25 91 ALA A C 1
ATOM 728 O O . ALA A 1 91 ? 7.520 5.105 -3.033 1.00 97.25 91 ALA A O 1
ATOM 729 N N . LEU A 1 92 ? 8.078 4.819 -5.192 1.00 97.12 92 LEU A N 1
ATOM 730 C CA . LEU A 1 92 ? 8.355 6.225 -5.480 1.00 97.12 92 LEU A CA 1
ATOM 731 C C . LEU A 1 92 ? 7.082 7.080 -5.436 1.00 97.12 92 LEU A C 1
ATOM 733 O O . LEU A 1 92 ? 7.113 8.174 -4.882 1.00 97.12 92 LEU A O 1
ATOM 737 N N . ALA A 1 93 ? 5.957 6.581 -5.950 1.00 97.75 93 ALA A N 1
ATOM 738 C CA . ALA A 1 93 ? 4.661 7.253 -5.858 1.00 97.75 93 ALA A CA 1
ATOM 739 C C . ALA A 1 93 ? 4.195 7.399 -4.404 1.00 97.75 93 ALA A C 1
ATOM 741 O O . ALA A 1 93 ? 3.839 8.498 -3.985 1.00 97.75 93 ALA A O 1
ATOM 742 N N . CYS A 1 94 ? 4.291 6.325 -3.611 1.00 97.38 94 CYS A N 1
ATOM 743 C CA . CYS A 1 94 ? 3.979 6.373 -2.180 1.00 97.38 94 CYS A CA 1
ATOM 744 C C . CYS A 1 94 ? 4.902 7.345 -1.435 1.00 97.38 94 CYS A C 1
ATOM 746 O O . CYS A 1 94 ? 4.460 8.050 -0.536 1.00 97.38 94 CYS A O 1
ATOM 748 N N . TYR A 1 95 ? 6.185 7.381 -1.806 1.00 95.44 95 TYR A N 1
ATOM 749 C CA . TYR A 1 95 ? 7.170 8.275 -1.207 1.00 95.44 95 TYR A CA 1
ATOM 750 C C . TYR A 1 95 ? 6.857 9.762 -1.467 1.00 95.44 95 TYR A C 1
ATOM 752 O O . TYR A 1 95 ? 7.089 10.593 -0.596 1.00 95.44 95 TYR A O 1
ATOM 760 N N . ASN A 1 96 ? 6.300 10.093 -2.636 1.00 95.81 96 ASN A N 1
ATOM 761 C CA . ASN A 1 96 ? 5.892 11.456 -3.003 1.00 95.81 96 ASN A CA 1
ATOM 762 C C . ASN A 1 96 ? 4.434 11.778 -2.621 1.00 95.81 96 ASN A C 1
ATOM 764 O O . ASN A 1 96 ? 3.860 12.714 -3.166 1.00 95.81 96 ASN A O 1
ATOM 768 N N . HIS A 1 97 ? 3.812 10.985 -1.742 1.00 96.06 97 HIS A N 1
ATOM 769 C CA . HIS A 1 97 ? 2.407 11.127 -1.343 1.00 96.06 97 HIS A CA 1
ATOM 770 C C . HIS A 1 97 ? 1.408 11.216 -2.522 1.00 96.06 97 HIS A C 1
ATOM 772 O O . HIS A 1 97 ? 0.347 11.821 -2.409 1.00 96.06 97 HIS A O 1
ATOM 778 N N . ASN A 1 98 ? 1.725 10.600 -3.668 1.00 96.88 98 ASN A N 1
ATOM 779 C CA . ASN A 1 98 ? 0.872 10.611 -4.858 1.00 96.88 98 ASN A CA 1
ATOM 780 C C . ASN A 1 98 ? 0.043 9.318 -4.916 1.00 96.88 98 ASN A C 1
ATOM 782 O O . ASN A 1 98 ? 0.449 8.328 -5.539 1.00 96.88 98 ASN A O 1
ATOM 786 N N . ALA A 1 99 ? -1.104 9.318 -4.230 1.00 97.62 99 ALA A N 1
ATOM 787 C CA . ALA A 1 99 ? -1.971 8.147 -4.099 1.00 97.62 99 ALA A CA 1
ATOM 788 C C . ALA A 1 99 ? -2.504 7.648 -5.453 1.00 97.62 99 ALA A C 1
ATOM 790 O O . ALA A 1 99 ? -2.488 6.445 -5.712 1.00 97.62 99 ALA A O 1
ATOM 791 N N . GLU A 1 100 ? -2.913 8.553 -6.347 1.00 97.50 100 GLU A N 1
ATOM 792 C CA . GLU A 1 100 ? -3.439 8.200 -7.673 1.00 97.50 100 GLU A CA 1
ATOM 793 C C . GLU A 1 100 ? -2.416 7.405 -8.497 1.00 97.50 100 GLU A C 1
ATOM 795 O O . GLU A 1 100 ? -2.714 6.322 -9.013 1.00 97.50 100 GLU A O 1
ATOM 800 N N . SER A 1 101 ? -1.178 7.901 -8.571 1.00 97.69 101 SER A N 1
ATOM 801 C CA . SER A 1 101 ? -0.102 7.211 -9.285 1.00 97.69 101 SER A CA 1
ATOM 802 C C . SER A 1 101 ? 0.256 5.886 -8.619 1.00 97.69 101 SER A C 1
ATOM 804 O O . SER A 1 101 ? 0.487 4.895 -9.312 1.00 97.69 101 SER A O 1
ATOM 806 N N . ALA A 1 102 ? 0.268 5.843 -7.284 1.00 98.38 102 ALA A N 1
ATOM 807 C CA . ALA A 1 102 ? 0.570 4.636 -6.525 1.00 98.38 102 ALA A CA 1
ATOM 808 C C . ALA A 1 102 ? -0.451 3.518 -6.795 1.00 98.38 102 ALA A C 1
ATOM 810 O O . ALA A 1 102 ? -0.048 2.388 -7.077 1.00 98.38 102 ALA A O 1
ATOM 811 N N . ILE A 1 103 ? -1.751 3.842 -6.792 1.00 98.25 103 ILE A N 1
ATOM 812 C CA . ILE A 1 103 ? -2.834 2.915 -7.153 1.00 98.25 103 ILE A CA 1
ATOM 813 C C . ILE A 1 103 ? -2.652 2.435 -8.595 1.00 98.25 103 ILE A C 1
ATOM 815 O O . ILE A 1 103 ? -2.629 1.232 -8.849 1.00 98.25 103 ILE A O 1
ATOM 819 N N . ARG A 1 104 ? -2.468 3.361 -9.544 1.00 98.25 104 ARG A N 1
ATOM 820 C CA . ARG A 1 104 ? -2.337 3.026 -10.969 1.00 98.25 104 ARG A CA 1
ATOM 821 C C . ARG A 1 104 ? -1.150 2.098 -11.237 1.00 98.25 104 ARG A C 1
ATOM 823 O O . ARG A 1 104 ? -1.287 1.130 -11.978 1.00 98.25 104 ARG A O 1
ATOM 830 N N . PHE A 1 105 ? 0.012 2.360 -10.635 1.00 98.50 105 PHE A N 1
ATOM 831 C CA . PHE A 1 105 ? 1.183 1.492 -10.790 1.00 98.50 105 PHE A CA 1
ATOM 832 C C . PHE A 1 105 ? 1.019 0.144 -10.087 1.00 98.50 105 PHE A C 1
ATOM 834 O O . PHE A 1 105 ? 1.548 -0.850 -10.582 1.00 98.50 105 PHE A O 1
ATOM 841 N N . LEU A 1 106 ? 0.286 0.087 -8.971 1.00 98.44 106 LEU A N 1
ATOM 842 C CA . LEU A 1 106 ? -0.022 -1.171 -8.298 1.00 98.44 106 LEU A CA 1
ATOM 843 C C . LEU A 1 106 ? -0.935 -2.057 -9.154 1.00 98.44 106 LEU A C 1
ATOM 845 O O . LEU A 1 106 ? -0.677 -3.252 -9.243 1.00 98.44 106 LEU A O 1
ATOM 849 N N . GLU A 1 107 ? -1.942 -1.492 -9.824 1.00 98.12 107 GLU A N 1
ATOM 850 C CA . GLU A 1 107 ? -2.805 -2.254 -10.739 1.00 98.12 107 GLU A CA 1
ATOM 851 C C . GLU A 1 107 ? -2.012 -2.848 -11.910 1.00 98.12 107 GLU A C 1
ATOM 853 O O . GLU A 1 107 ? -2.122 -4.042 -12.182 1.00 98.12 107 GLU A O 1
ATOM 858 N N . VAL A 1 108 ? -1.098 -2.085 -12.520 1.00 98.00 108 VAL A N 1
ATOM 859 C CA . VAL A 1 108 ? -0.212 -2.655 -13.553 1.00 98.00 108 VAL A CA 1
ATOM 860 C C . VAL A 1 108 ? 0.719 -3.724 -12.967 1.00 98.00 108 VAL A C 1
ATOM 862 O O . VAL A 1 108 ? 0.968 -4.756 -13.590 1.00 98.00 108 VAL A O 1
ATOM 865 N N . LEU A 1 109 ? 1.223 -3.529 -11.744 1.00 97.69 109 LEU A N 1
ATOM 866 C CA . LEU A 1 109 ? 2.040 -4.541 -11.076 1.00 97.69 109 LEU A CA 1
ATOM 867 C C . LEU A 1 109 ? 1.258 -5.843 -10.845 1.00 97.69 109 LEU A C 1
ATOM 869 O O . LEU A 1 109 ? 1.857 -6.903 -11.021 1.00 97.69 109 LEU A O 1
ATOM 873 N N . LYS A 1 110 ? -0.042 -5.764 -10.513 1.00 97.25 110 LYS A N 1
ATOM 874 C CA . LYS A 1 110 ? -0.958 -6.911 -10.351 1.00 97.25 110 LYS A CA 1
ATOM 875 C C . LYS A 1 110 ? -1.143 -7.695 -11.648 1.00 97.25 110 LYS A C 1
ATOM 877 O O . LYS A 1 110 ? -1.190 -8.923 -11.612 1.00 97.25 110 LYS A O 1
ATOM 882 N N . GLU A 1 111 ? -1.204 -7.009 -12.788 1.00 97.19 111 GLU A N 1
ATOM 883 C CA . GLU A 1 111 ? -1.274 -7.654 -14.107 1.00 97.19 111 GLU A CA 1
ATOM 884 C C . GLU A 1 111 ? 0.020 -8.405 -14.458 1.00 97.19 111 GLU A C 1
ATOM 886 O O . GLU A 1 111 ? -0.010 -9.443 -15.120 1.00 97.19 111 GLU A O 1
ATOM 891 N N . LEU A 1 112 ? 1.170 -7.899 -14.002 1.00 96.12 112 LEU A N 1
ATOM 892 C CA . LEU A 1 112 ? 2.478 -8.501 -14.273 1.00 96.12 112 LEU A CA 1
ATOM 893 C C . LEU A 1 112 ? 2.848 -9.617 -13.288 1.00 96.12 112 LEU A C 1
ATOM 895 O O . LEU A 1 112 ? 3.573 -10.547 -13.649 1.00 96.12 112 LEU A O 1
ATOM 899 N N . SER A 1 113 ? 2.434 -9.495 -12.026 1.00 96.94 113 SER A N 1
ATOM 900 C CA . SER A 1 113 ? 2.814 -10.398 -10.938 1.00 96.94 113 SER A CA 1
ATOM 901 C C . SER A 1 113 ? 1.949 -10.194 -9.695 1.00 96.94 113 SER A C 1
ATOM 903 O O . SER A 1 113 ? 1.271 -9.190 -9.553 1.00 96.94 113 SER A O 1
ATOM 905 N N . MET A 1 114 ? 2.033 -11.106 -8.728 1.00 95.62 114 MET A N 1
ATOM 906 C CA . MET A 1 114 ? 1.433 -10.889 -7.411 1.00 95.62 114 MET A CA 1
ATOM 907 C C . MET A 1 114 ? 2.258 -9.857 -6.616 1.00 95.62 114 MET A C 1
ATOM 909 O O . MET A 1 114 ? 3.407 -10.167 -6.276 1.00 95.62 114 MET A O 1
ATOM 913 N N . PRO A 1 115 ? 1.720 -8.663 -6.287 1.00 97.31 115 PRO A N 1
ATOM 914 C CA . PRO A 1 115 ? 2.479 -7.661 -5.550 1.00 97.31 115 PRO A CA 1
ATOM 915 C C . PRO A 1 115 ? 2.820 -8.129 -4.135 1.00 97.31 115 PRO A C 1
ATOM 917 O O . PRO A 1 115 ? 2.123 -8.943 -3.525 1.00 97.31 115 PRO A O 1
ATOM 920 N N . SER A 1 116 ? 3.898 -7.578 -3.582 1.00 95.94 116 SER A N 1
ATOM 921 C CA . SER A 1 116 ? 4.285 -7.864 -2.203 1.00 95.94 116 SER A CA 1
ATOM 922 C C . SER A 1 116 ? 3.331 -7.202 -1.201 1.00 95.94 116 SER A C 1
ATOM 924 O O . SER A 1 116 ? 2.786 -6.132 -1.468 1.00 95.94 116 SER A O 1
ATOM 926 N N . GLU A 1 117 ? 3.205 -7.770 0.002 1.00 95.38 117 GLU A N 1
ATOM 927 C CA . GLU A 1 117 ? 2.477 -7.115 1.105 1.00 95.38 117 GLU A CA 1
ATOM 928 C C . GLU A 1 117 ? 3.049 -5.723 1.413 1.00 95.38 117 GLU A C 1
ATOM 930 O O . GLU A 1 117 ? 2.299 -4.803 1.710 1.00 95.38 117 GLU A O 1
ATOM 935 N N . SER A 1 118 ? 4.361 -5.521 1.246 1.00 95.69 118 SER A N 1
ATOM 936 C CA . SER A 1 118 ? 4.980 -4.205 1.435 1.00 95.69 118 SER A CA 1
ATOM 937 C C . SER A 1 118 ? 4.499 -3.171 0.414 1.00 95.69 118 SER A C 1
ATOM 939 O O . SER A 1 118 ? 4.419 -1.988 0.746 1.00 95.69 118 SER A O 1
ATOM 941 N N . SER A 1 119 ? 4.211 -3.601 -0.818 1.00 97.19 119 SER A N 1
ATOM 942 C CA . SER A 1 119 ? 3.666 -2.746 -1.875 1.00 97.19 119 SER A CA 1
ATOM 943 C C . SER A 1 119 ? 2.249 -2.318 -1.503 1.00 97.19 119 SER A C 1
ATOM 945 O O . SER A 1 119 ? 1.991 -1.122 -1.430 1.00 97.19 119 SER A O 1
ATOM 947 N N . TYR A 1 120 ? 1.378 -3.271 -1.149 1.00 98.19 120 TYR A N 1
ATOM 948 C CA . TYR A 1 120 ? 0.019 -2.975 -0.680 1.00 98.19 120 TYR A CA 1
ATOM 949 C C . TYR A 1 120 ? 0.009 -2.067 0.550 1.00 98.19 120 TYR A C 1
ATOM 951 O O . TYR A 1 120 ? -0.657 -1.040 0.528 1.00 98.19 120 TYR A O 1
ATOM 959 N N . ALA A 1 121 ? 0.788 -2.388 1.587 1.00 97.06 121 ALA A N 1
ATOM 960 C CA . ALA A 1 121 ? 0.863 -1.588 2.808 1.00 97.06 121 ALA A CA 1
ATOM 961 C C . ALA A 1 121 ? 1.278 -0.134 2.529 1.00 97.06 121 ALA A C 1
ATOM 963 O O . ALA A 1 121 ? 0.736 0.793 3.125 1.00 97.06 121 ALA A O 1
ATOM 964 N N . SER A 1 122 ? 2.222 0.076 1.602 1.00 97.50 122 SER A N 1
ATOM 965 C CA . SER A 1 122 ? 2.674 1.422 1.231 1.00 97.50 122 SER A CA 1
ATOM 966 C C . SER A 1 122 ? 1.584 2.208 0.501 1.00 97.50 122 SER A C 1
ATOM 968 O O . SER A 1 122 ? 1.385 3.381 0.816 1.00 97.50 122 SER A O 1
ATOM 970 N N . VAL A 1 123 ? 0.863 1.562 -0.427 1.00 98.44 123 VAL A N 1
ATOM 971 C CA . VAL A 1 123 ? -0.233 2.199 -1.176 1.00 98.44 123 VAL A CA 1
ATOM 972 C C . VAL A 1 123 ? -1.427 2.485 -0.262 1.00 98.44 123 VAL A C 1
ATOM 974 O O . VAL A 1 123 ? -1.956 3.589 -0.274 1.00 98.44 123 VAL A O 1
ATOM 977 N N . ILE A 1 124 ? -1.811 1.534 0.594 1.00 98.38 124 ILE A N 1
ATOM 978 C CA . ILE A 1 124 ? -2.876 1.722 1.590 1.00 98.38 124 ILE A CA 1
ATOM 979 C C . ILE A 1 124 ? -2.557 2.915 2.491 1.00 98.38 124 ILE A C 1
ATOM 981 O O . ILE A 1 124 ? -3.412 3.774 2.681 1.00 98.38 124 ILE A O 1
ATOM 985 N N . ARG A 1 125 ? -1.317 3.014 2.992 1.00 97.25 125 ARG A N 1
ATOM 986 C CA . ARG A 1 125 ? -0.901 4.143 3.830 1.00 97.25 125 ARG A CA 1
ATOM 987 C C . ARG A 1 125 ? -1.048 5.483 3.111 1.00 97.25 125 ARG A C 1
ATOM 989 O O . ARG A 1 125 ? -1.653 6.383 3.677 1.00 97.25 125 ARG A O 1
ATOM 996 N N . VAL A 1 126 ? -0.545 5.620 1.881 1.00 97.81 126 VAL A N 1
ATOM 997 C CA . VAL A 1 126 ? -0.676 6.899 1.158 1.00 97.81 126 VAL A CA 1
ATOM 998 C C . VAL A 1 126 ? -2.140 7.228 0.843 1.00 97.81 126 VAL A C 1
ATOM 1000 O O . VAL A 1 126 ? -2.533 8.383 0.937 1.00 97.81 126 VAL A O 1
ATOM 1003 N N . CYS A 1 127 ? -2.984 6.226 0.567 1.00 98.06 127 CYS A N 1
ATOM 1004 C CA . CYS A 1 127 ? -4.422 6.438 0.383 1.00 98.06 127 CYS A CA 1
ATOM 1005 C C . CYS A 1 127 ? -5.156 6.856 1.672 1.00 98.06 127 CYS A C 1
ATOM 1007 O O . CYS A 1 127 ? -6.212 7.484 1.628 1.00 98.06 127 CYS A O 1
ATOM 1009 N N . CYS A 1 128 ? -4.632 6.468 2.831 1.00 96.81 128 CYS A N 1
ATOM 1010 C CA . CYS A 1 128 ? -5.125 6.908 4.134 1.00 96.81 128 CYS A CA 1
ATOM 1011 C C . CYS A 1 128 ? -4.709 8.351 4.460 1.00 96.81 128 CYS A C 1
ATOM 1013 O O . CYS A 1 128 ? -5.440 9.047 5.160 1.00 96.81 128 CYS A O 1
ATOM 1015 N N . GLU A 1 129 ? -3.553 8.791 3.958 1.00 95.25 129 GLU A N 1
ATOM 1016 C CA . GLU A 1 129 ? -3.020 10.147 4.142 1.00 95.25 129 GLU A CA 1
ATOM 1017 C C . GLU A 1 129 ? -3.640 11.169 3.170 1.00 95.25 129 GLU A C 1
ATOM 1019 O O . GLU A 1 129 ? -3.758 12.341 3.522 1.00 95.25 129 GLU A O 1
ATOM 1024 N N . ASP A 1 130 ? -4.050 10.741 1.969 1.00 94.56 130 ASP A N 1
ATOM 1025 C CA . ASP A 1 130 ? -4.625 11.608 0.933 1.00 94.56 130 ASP A CA 1
ATOM 1026 C C . ASP A 1 130 ? -6.169 11.691 1.017 1.00 94.56 130 ASP A C 1
ATOM 1028 O O . ASP A 1 130 ? -6.871 10.692 0.767 1.00 94.56 130 ASP A O 1
ATOM 1032 N N . PRO A 1 131 ? -6.743 12.869 1.345 1.00 90.31 131 PRO A N 1
ATOM 1033 C CA . PRO A 1 131 ? -8.185 13.047 1.456 1.00 90.31 131 PRO A CA 1
ATOM 1034 C C . PRO A 1 131 ? -8.934 12.622 0.187 1.00 90.31 131 PRO A C 1
ATOM 1036 O O . PRO A 1 131 ? -8.622 13.023 -0.927 1.00 90.31 131 PRO A O 1
ATOM 1039 N N . GLY A 1 132 ? -9.995 11.833 0.357 1.00 90.19 132 GLY A N 1
ATOM 1040 C CA . GLY A 1 132 ? -10.825 11.359 -0.757 1.00 90.19 132 GLY A CA 1
ATOM 1041 C C . GLY A 1 132 ? -10.394 10.013 -1.342 1.00 90.19 132 GLY A C 1
ATOM 1042 O O . GLY A 1 132 ? -11.174 9.400 -2.076 1.00 90.19 132 GLY A O 1
ATOM 1043 N N . THR A 1 133 ? -9.231 9.481 -0.952 1.00 95.12 133 THR A N 1
ATOM 1044 C CA . THR A 1 133 ? -8.770 8.163 -1.416 1.00 95.12 133 THR A CA 1
ATOM 1045 C C . THR A 1 133 ? -8.920 7.038 -0.384 1.00 95.12 133 THR A C 1
ATOM 1047 O O . THR A 1 133 ? -8.755 5.873 -0.739 1.00 95.12 133 THR A O 1
ATOM 1050 N N . ALA A 1 134 ? -9.400 7.323 0.833 1.00 91.94 134 ALA A N 1
ATOM 1051 C CA . ALA A 1 134 ? -9.627 6.323 1.891 1.00 91.94 134 ALA A CA 1
ATOM 1052 C C . ALA A 1 134 ? -10.498 5.121 1.458 1.00 91.94 134 ALA A C 1
ATOM 1054 O O . ALA A 1 134 ? -10.243 3.981 1.844 1.00 91.94 134 ALA A O 1
ATOM 1055 N N . LYS A 1 135 ? -11.493 5.330 0.583 1.00 93.88 135 LYS A N 1
ATOM 1056 C CA . LYS A 1 135 ? -12.305 4.227 0.029 1.00 93.88 135 LYS A CA 1
ATOM 1057 C C . LYS A 1 135 ? -11.483 3.250 -0.820 1.00 93.88 135 LYS A C 1
ATOM 1059 O O . LYS A 1 135 ? -11.825 2.073 -0.894 1.00 93.88 135 LYS A O 1
ATOM 1064 N N . HIS A 1 136 ? -10.424 3.725 -1.474 1.00 96.69 136 HIS A N 1
ATOM 1065 C CA . HIS A 1 136 ? -9.500 2.870 -2.218 1.00 96.69 136 HIS A CA 1
ATOM 1066 C C . HIS A 1 136 ? -8.629 2.051 -1.268 1.00 96.69 136 HIS A C 1
ATOM 1068 O O . HIS A 1 136 ? -8.407 0.879 -1.543 1.00 96.69 136 HIS A O 1
ATOM 1074 N N . ALA A 1 137 ? -8.213 2.618 -0.132 1.00 97.38 137 ALA A N 1
ATOM 1075 C CA . ALA A 1 137 ? -7.443 1.896 0.878 1.00 97.38 137 ALA A CA 1
ATOM 1076 C C . ALA A 1 137 ? -8.184 0.640 1.380 1.00 97.38 137 ALA A C 1
ATOM 1078 O O . ALA A 1 137 ? -7.593 -0.437 1.425 1.00 97.38 137 ALA A O 1
ATOM 1079 N N . VAL A 1 138 ? -9.491 0.743 1.663 1.00 96.81 138 VAL A N 1
ATOM 1080 C CA . VAL A 1 138 ? -10.320 -0.411 2.070 1.00 96.81 138 VAL A CA 1
ATOM 1081 C C . VAL A 1 138 ? -10.387 -1.463 0.960 1.00 96.81 138 VAL A C 1
ATOM 1083 O O . VAL A 1 138 ? -10.085 -2.627 1.197 1.00 96.81 138 VAL A O 1
ATOM 1086 N N . LYS A 1 139 ? -10.676 -1.049 -0.282 1.00 97.69 139 LYS A N 1
ATOM 1087 C CA . LYS A 1 139 ? -10.712 -1.969 -1.434 1.00 97.69 139 LYS A CA 1
ATOM 1088 C C . LYS A 1 139 ? -9.378 -2.679 -1.667 1.00 97.69 139 LYS A C 1
ATOM 1090 O O . LYS A 1 139 ? -9.366 -3.848 -2.036 1.00 97.69 139 LYS A O 1
ATOM 1095 N N . LEU A 1 140 ? -8.261 -1.977 -1.474 1.00 98.06 140 LEU A N 1
ATOM 1096 C CA . LEU A 1 140 ? -6.921 -2.550 -1.595 1.00 98.06 140 LEU A CA 1
ATOM 1097 C C . LEU A 1 140 ? -6.639 -3.573 -0.495 1.00 98.06 140 LEU A C 1
ATOM 1099 O O . LEU A 1 140 ? -5.972 -4.572 -0.761 1.00 98.06 140 LEU A O 1
ATOM 1103 N N . LEU A 1 141 ? -7.147 -3.353 0.720 1.00 97.62 141 LEU A N 1
ATOM 1104 C CA . LEU A 1 141 ? -7.063 -4.342 1.789 1.00 97.62 141 LEU A CA 1
ATOM 1105 C C . LEU A 1 141 ? -7.901 -5.585 1.463 1.00 97.62 141 LEU A C 1
ATOM 1107 O O . LEU A 1 141 ? -7.382 -6.693 1.576 1.00 97.62 141 LEU A O 1
ATOM 1111 N N . ASP A 1 142 ? -9.142 -5.415 1.005 1.00 97.00 142 ASP A N 1
ATOM 1112 C CA . ASP A 1 142 ? -10.013 -6.531 0.611 1.00 97.00 142 ASP A CA 1
ATOM 1113 C C . ASP A 1 142 ? -9.391 -7.358 -0.525 1.00 97.00 142 ASP A C 1
ATOM 1115 O O . ASP A 1 142 ? -9.362 -8.592 -0.475 1.00 97.00 142 ASP A O 1
ATOM 1119 N N . ASP A 1 143 ? -8.834 -6.679 -1.533 1.00 96.88 143 ASP A N 1
ATOM 1120 C CA . ASP A 1 143 ? -8.090 -7.299 -2.632 1.00 96.88 143 ASP A CA 1
ATOM 1121 C C . ASP A 1 143 ? -6.863 -8.064 -2.114 1.00 96.88 143 ASP A C 1
ATOM 1123 O O . ASP A 1 143 ? -6.616 -9.207 -2.509 1.00 96.88 143 ASP A O 1
ATOM 1127 N N . PHE A 1 144 ? -6.108 -7.482 -1.179 1.00 96.44 144 PHE A N 1
ATOM 1128 C CA . PHE A 1 144 ? -4.959 -8.153 -0.582 1.00 96.44 144 PHE A CA 1
ATOM 1129 C C . PHE A 1 144 ? -5.365 -9.400 0.213 1.00 96.44 144 PHE A C 1
ATOM 1131 O O . PHE A 1 144 ? -4.766 -10.457 0.019 1.00 96.44 144 PHE A O 1
ATOM 1138 N N . VAL A 1 145 ? -6.380 -9.308 1.077 1.00 95.62 145 VAL A N 1
ATOM 1139 C CA . VAL A 1 145 ? -6.864 -10.427 1.903 1.00 95.62 145 VAL A CA 1
ATOM 1140 C C . VAL A 1 145 ? -7.406 -11.556 1.029 1.00 95.62 145 VAL A C 1
ATOM 1142 O O . VAL A 1 145 ? -7.098 -12.722 1.280 1.00 95.62 145 VAL A O 1
ATOM 1145 N N . SER A 1 146 ? -8.128 -11.219 -0.041 1.00 94.75 146 SER A N 1
ATOM 1146 C CA . SER A 1 146 ? -8.670 -12.197 -0.991 1.00 94.75 146 SER A CA 1
ATOM 1147 C C . SER A 1 146 ? -7.567 -12.974 -1.715 1.00 94.75 146 SER A C 1
ATOM 1149 O O . SER A 1 146 ? -7.678 -14.185 -1.907 1.00 94.75 146 SER A O 1
ATOM 1151 N N . ASN A 1 147 ? -6.476 -12.299 -2.086 1.00 93.06 147 ASN A N 1
ATOM 1152 C CA . ASN A 1 147 ? -5.376 -12.909 -2.837 1.00 93.06 147 ASN A CA 1
ATOM 1153 C C . ASN A 1 147 ? -4.278 -13.521 -1.946 1.00 93.06 147 ASN A C 1
ATOM 1155 O O . ASN A 1 147 ? -3.542 -14.406 -2.384 1.00 93.06 147 ASN A O 1
ATOM 1159 N N . ASN A 1 148 ? -4.126 -13.048 -0.706 1.00 92.19 148 ASN A N 1
ATOM 1160 C CA . ASN A 1 148 ? -3.014 -13.378 0.191 1.00 92.19 148 ASN A CA 1
ATOM 1161 C C . ASN A 1 148 ? -3.450 -13.525 1.666 1.00 92.19 148 ASN A C 1
ATOM 1163 O O . ASN A 1 148 ? -2.842 -12.903 2.547 1.00 92.19 148 ASN A O 1
ATOM 1167 N N . PRO A 1 149 ? -4.425 -14.394 1.992 1.00 89.44 149 PRO A N 1
ATOM 1168 C CA . PRO A 1 149 ? -5.009 -14.444 3.334 1.00 89.44 149 PR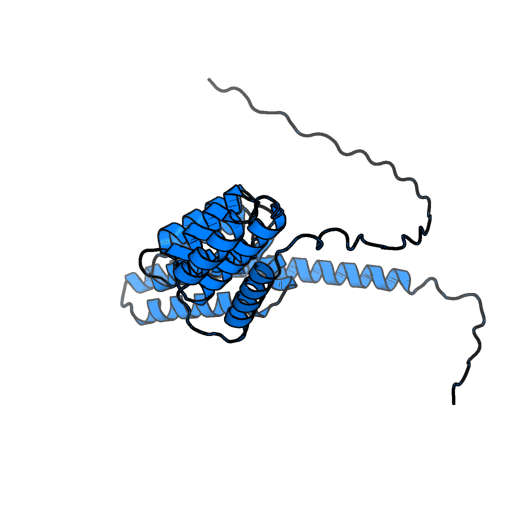O A CA 1
ATOM 1169 C C . PRO A 1 149 ? -3.963 -14.745 4.422 1.00 89.44 149 PRO A C 1
ATOM 1171 O O . PRO A 1 149 ? -3.979 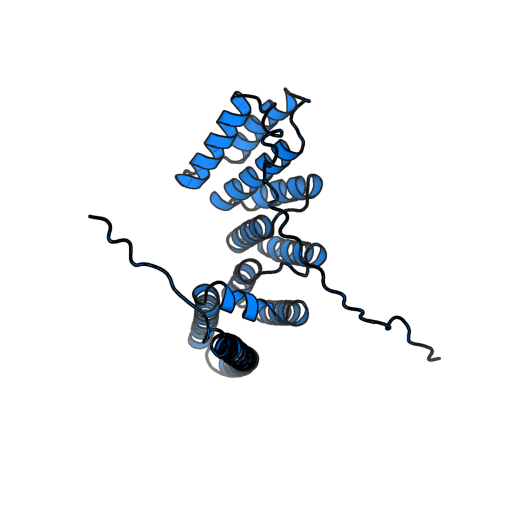-14.179 5.503 1.00 89.44 149 PRO A O 1
ATOM 1174 N N . ASN A 1 150 ? -2.950 -15.559 4.138 1.00 90.38 150 ASN A N 1
ATOM 1175 C CA . ASN A 1 150 ? -1.964 -15.942 5.157 1.00 90.38 150 ASN A CA 1
ATOM 1176 C C . ASN A 1 150 ? -0.799 -14.950 5.318 1.00 90.38 150 ASN A C 1
ATOM 1178 O O . ASN A 1 150 ? 0.181 -15.265 5.993 1.00 90.38 150 ASN A O 1
ATOM 1182 N N . ARG A 1 151 ? -0.836 -13.791 4.647 1.00 92.00 151 ARG A N 1
ATOM 1183 C CA . ARG A 1 151 ? 0.280 -12.827 4.635 1.00 92.00 151 ARG A CA 1
ATOM 1184 C C . ARG A 1 151 ? -0.079 -11.458 5.193 1.00 92.00 151 ARG A C 1
ATOM 1186 O O . ARG A 1 151 ? 0.779 -10.577 5.151 1.00 92.00 151 ARG A O 1
ATOM 1193 N N . LEU A 1 152 ? -1.291 -11.277 5.715 1.00 94.50 152 LEU A N 1
ATOM 1194 C CA . LEU A 1 152 ? -1.680 -10.015 6.330 1.00 94.50 152 LEU A CA 1
ATOM 1195 C C . LEU A 1 152 ? -0.811 -9.721 7.553 1.00 94.50 152 LEU A C 1
ATOM 1197 O O . LEU A 1 152 ? -0.552 -10.591 8.383 1.00 94.50 152 LEU A O 1
ATOM 1201 N N . ARG A 1 153 ? -0.334 -8.478 7.639 1.00 92.81 153 ARG A N 1
ATOM 1202 C CA . ARG A 1 153 ? 0.457 -7.970 8.762 1.00 92.81 153 ARG A CA 1
ATOM 1203 C C . ARG A 1 153 ? -0.184 -6.712 9.310 1.00 92.81 153 ARG A C 1
ATOM 1205 O O . ARG A 1 153 ? -0.805 -5.956 8.566 1.00 92.81 153 ARG A O 1
ATOM 1212 N N . LEU A 1 154 ? 0.044 -6.455 10.597 1.00 90.38 154 LEU A N 1
ATOM 1213 C CA . LEU A 1 154 ? -0.546 -5.311 11.288 1.00 90.38 154 LEU A CA 1
ATOM 1214 C C . LEU A 1 154 ? -0.221 -3.982 10.590 1.00 90.38 154 LEU A C 1
ATOM 1216 O O . LEU A 1 154 ? -1.104 -3.153 10.430 1.00 90.38 154 LEU A O 1
ATOM 1220 N N . ARG A 1 155 ? 0.998 -3.836 10.050 1.00 90.69 155 ARG A N 1
ATOM 1221 C CA . ARG A 1 155 ? 1.420 -2.650 9.281 1.00 90.69 155 ARG A CA 1
ATOM 1222 C C . ARG A 1 155 ? 0.574 -2.347 8.037 1.00 90.69 155 ARG A C 1
ATOM 1224 O O . ARG A 1 155 ? 0.584 -1.213 7.580 1.00 90.69 155 ARG A O 1
ATOM 1231 N N . THR A 1 156 ? -0.099 -3.350 7.464 1.00 94.75 156 THR A N 1
ATOM 1232 C CA . THR A 1 156 ? -1.008 -3.159 6.321 1.00 94.75 156 THR A CA 1
ATOM 1233 C C . THR A 1 156 ? -2.348 -2.583 6.785 1.00 94.75 156 THR A C 1
ATOM 1235 O O . THR A 1 156 ? -2.933 -1.763 6.091 1.00 94.75 156 THR A O 1
ATOM 1238 N N . VAL A 1 157 ? -2.825 -2.992 7.965 1.00 95.00 157 VAL A N 1
ATOM 1239 C CA . VAL A 1 157 ? -4.157 -2.642 8.491 1.00 95.00 157 VAL A CA 1
ATOM 1240 C C . VAL A 1 157 ? -4.123 -1.363 9.335 1.00 95.00 157 VAL A C 1
ATOM 1242 O O . VAL A 1 157 ? -5.074 -0.589 9.322 1.00 95.00 157 VAL A O 1
ATOM 1245 N N . GLN A 1 158 ? -3.016 -1.113 10.042 1.00 92.69 158 GLN A N 1
ATOM 1246 C CA . GLN A 1 158 ? -2.846 0.015 10.961 1.00 92.69 158 GLN A CA 1
ATOM 1247 C C . GLN A 1 158 ? -3.243 1.373 10.354 1.00 92.69 158 GLN A C 1
ATOM 1249 O O . GLN A 1 158 ? -4.013 2.073 11.008 1.00 92.69 158 GLN A O 1
ATOM 1254 N N . PRO A 1 159 ? -2.811 1.759 9.133 1.00 93.88 159 PRO A N 1
ATOM 1255 C CA . PRO A 1 159 ? -3.192 3.055 8.569 1.00 93.88 159 PRO A CA 1
ATOM 1256 C C . PRO A 1 159 ? -4.710 3.244 8.456 1.00 93.88 159 PRO A C 1
ATOM 1258 O O . PRO A 1 159 ? -5.215 4.303 8.803 1.00 93.88 159 PRO A O 1
ATOM 1261 N N . LEU A 1 160 ? -5.446 2.203 8.050 1.00 95.19 160 LEU A N 1
ATOM 1262 C CA . LEU A 1 160 ? -6.906 2.245 7.922 1.00 95.19 160 LEU A CA 1
ATOM 1263 C C . LEU A 1 160 ? -7.601 2.434 9.270 1.00 95.19 160 LEU A C 1
ATOM 1265 O O . LEU A 1 160 ? -8.502 3.261 9.387 1.00 95.19 160 LEU A O 1
ATOM 1269 N N . LEU A 1 161 ? -7.156 1.698 10.290 1.00 92.31 161 LEU A N 1
ATOM 1270 C CA . LEU A 1 161 ? -7.693 1.816 11.646 1.00 92.31 161 LEU A CA 1
ATOM 1271 C C . LEU A 1 161 ? -7.513 3.237 12.185 1.00 92.31 161 LEU A C 1
ATOM 1273 O O . LEU A 1 161 ? -8.460 3.825 12.704 1.00 92.31 161 LEU A O 1
ATOM 1277 N N . LEU A 1 162 ? -6.321 3.810 12.004 1.00 89.19 162 LEU A N 1
ATOM 1278 C CA . LEU A 1 162 ? -6.039 5.185 12.409 1.00 89.19 162 LEU A CA 1
ATOM 1279 C C . LEU A 1 162 ? -6.894 6.191 11.635 1.00 89.19 162 LEU A C 1
ATOM 1281 O O . LEU A 1 162 ? -7.458 7.094 12.248 1.00 89.19 162 LEU A O 1
ATOM 1285 N N . THR A 1 163 ? -7.056 6.013 10.320 1.00 92.81 163 THR A N 1
ATOM 1286 C CA . THR A 1 163 ? -7.924 6.872 9.502 1.00 92.81 163 THR A CA 1
ATOM 1287 C C . THR A 1 163 ? -9.371 6.847 9.989 1.00 92.81 163 THR A C 1
ATOM 1289 O O . THR A 1 163 ? -9.993 7.903 10.091 1.00 92.81 163 THR A O 1
ATOM 1292 N N . PHE A 1 164 ? -9.924 5.678 10.323 1.00 92.19 164 PHE A N 1
ATOM 1293 C CA . PHE A 1 164 ? -11.288 5.599 10.849 1.00 92.19 164 PHE A CA 1
ATOM 1294 C C . PHE A 1 164 ? -11.427 6.296 12.202 1.00 92.19 164 PHE A C 1
ATOM 1296 O O . PHE A 1 164 ? -12.363 7.071 12.392 1.00 92.19 164 PHE A O 1
ATOM 1303 N N . LEU A 1 165 ? -10.463 6.121 13.107 1.00 86.62 165 LEU A N 1
ATOM 1304 C CA . LEU A 1 165 ? -10.469 6.809 14.400 1.00 86.62 165 LEU A CA 1
ATOM 1305 C C . LEU A 1 165 ? -10.369 8.331 14.257 1.00 86.62 165 LEU A C 1
ATOM 1307 O O . LEU A 1 165 ? -11.144 9.060 14.875 1.00 86.62 165 LEU A O 1
ATOM 1311 N N . GLN A 1 166 ? -9.468 8.817 13.402 1.00 86.69 166 GLN A N 1
ATOM 1312 C CA . GLN A 1 166 ? -9.308 10.246 13.113 1.00 86.69 166 GLN A CA 1
ATOM 1313 C C . GLN A 1 166 ? -10.584 10.855 12.520 1.00 86.69 166 GLN A C 1
ATOM 1315 O O . GLN A 1 166 ? -10.980 11.961 12.893 1.00 86.69 166 GLN A O 1
ATOM 1320 N N . ASN A 1 167 ? -11.269 10.106 11.652 1.00 88.62 167 ASN A N 1
ATOM 1321 C CA . ASN A 1 167 ? -12.544 10.505 11.059 1.00 88.62 167 ASN A CA 1
ATOM 1322 C C . ASN A 1 167 ? -13.749 10.285 11.989 1.00 88.62 167 ASN A C 1
ATOM 1324 O O . ASN A 1 167 ? -14.868 10.630 11.612 1.00 88.62 167 ASN A O 1
ATOM 1328 N N . ARG A 1 168 ? -13.534 9.748 13.201 1.00 87.25 168 ARG A N 1
ATOM 1329 C CA . ARG A 1 168 ? -14.582 9.363 14.164 1.00 87.25 168 ARG A CA 1
ATOM 1330 C C . ARG A 1 168 ? -15.598 8.372 13.584 1.00 87.25 168 ARG A C 1
ATOM 1332 O O . ARG A 1 168 ? -16.766 8.375 13.963 1.00 87.25 168 ARG A O 1
ATOM 1339 N N . ASP A 1 169 ? -15.140 7.534 12.664 1.00 89.25 169 ASP A N 1
ATOM 1340 C CA . ASP A 1 169 ? -15.913 6.502 11.984 1.00 89.25 169 ASP A CA 1
ATOM 1341 C C . ASP A 1 169 ? -15.769 5.167 12.733 1.00 89.25 169 ASP A C 1
ATOM 1343 O O . ASP A 1 169 ? -15.091 4.234 12.298 1.00 89.25 169 ASP A O 1
ATOM 1347 N N . PHE A 1 170 ? -16.330 5.127 13.945 1.00 83.38 170 PHE A N 1
ATOM 1348 C CA . PHE A 1 170 ? -16.156 4.002 14.867 1.00 83.38 170 PHE A CA 1
ATOM 1349 C C . PHE A 1 170 ? -16.798 2.712 14.366 1.00 83.38 170 PHE A C 1
ATOM 1351 O O . PHE A 1 170 ? -16.252 1.640 14.614 1.00 83.38 170 PHE A O 1
ATOM 1358 N N . ASP A 1 171 ? -17.908 2.813 13.637 1.00 86.88 171 ASP A N 1
ATOM 1359 C CA . ASP A 1 171 ? -18.597 1.650 13.084 1.00 86.88 171 ASP A CA 1
ATOM 1360 C C . ASP A 1 171 ? -17.676 0.918 12.096 1.00 86.88 171 ASP A C 1
ATOM 1362 O O . ASP A 1 171 ? -17.380 -0.263 12.279 1.00 86.88 171 ASP A O 1
ATOM 1366 N N . ASN A 1 172 ? -17.097 1.644 11.128 1.00 91.25 172 ASN A N 1
ATOM 1367 C CA . ASN A 1 172 ? -16.152 1.053 10.177 1.00 91.25 172 ASN A CA 1
ATOM 1368 C C . ASN A 1 172 ? -14.844 0.597 10.845 1.00 91.25 172 ASN A C 1
ATOM 1370 O O . ASN A 1 172 ? -14.254 -0.394 10.411 1.00 91.25 172 ASN A O 1
ATOM 1374 N N . PHE A 1 173 ? -14.390 1.274 11.907 1.00 88.81 173 PHE A N 1
ATOM 1375 C CA . PHE A 1 173 ? -13.253 0.809 12.706 1.00 88.81 173 PHE A CA 1
ATOM 1376 C C . PHE A 1 173 ? -13.528 -0.561 13.342 1.00 88.81 173 PHE A C 1
ATOM 1378 O O . PHE A 1 173 ? -12.723 -1.480 13.178 1.00 88.81 173 PHE A O 1
ATOM 1385 N N . VAL A 1 174 ? -14.653 -0.703 14.053 1.00 84.44 174 VAL A N 1
ATOM 1386 C CA . VAL A 1 174 ? -15.016 -1.940 14.761 1.00 84.44 174 VAL A CA 1
ATOM 1387 C C . VAL A 1 174 ? -15.249 -3.072 13.766 1.00 84.44 174 VAL A C 1
ATOM 1389 O O . VAL A 1 174 ? -14.710 -4.165 13.956 1.00 84.44 174 VAL A O 1
ATOM 1392 N N . ASP A 1 175 ? -15.983 -2.810 12.685 1.00 89.69 175 ASP A N 1
ATOM 1393 C CA . ASP A 1 175 ? -16.264 -3.802 11.647 1.00 89.69 175 ASP A CA 1
ATOM 1394 C C . ASP A 1 175 ? -14.979 -4.287 10.971 1.00 89.69 175 ASP A C 1
ATOM 1396 O O . ASP A 1 175 ? -14.764 -5.498 10.832 1.00 89.69 175 ASP A O 1
ATOM 1400 N N . LEU A 1 176 ? -14.076 -3.363 10.613 1.00 93.25 176 LEU A N 1
ATOM 1401 C CA . LEU A 1 176 ? -12.790 -3.725 10.027 1.00 93.25 176 LEU A CA 1
ATOM 1402 C C . LEU A 1 176 ? -11.951 -4.551 11.006 1.00 93.25 176 LEU A C 1
ATOM 1404 O O . LEU A 1 176 ? -11.400 -5.584 10.623 1.00 93.25 176 LEU A O 1
ATOM 1408 N N . TRP A 1 177 ? -11.849 -4.117 12.263 1.00 89.31 177 TRP A N 1
ATOM 1409 C CA . TRP A 1 177 ? -11.051 -4.802 13.275 1.00 89.31 177 TRP A CA 1
ATOM 1410 C C . TRP A 1 177 ? -11.555 -6.226 13.532 1.00 89.31 177 TRP A C 1
ATOM 1412 O O . TRP A 1 177 ? -10.774 -7.178 13.469 1.00 89.31 177 TRP A O 1
ATOM 1422 N N . LYS A 1 178 ? -12.869 -6.400 13.722 1.00 87.19 178 LYS A N 1
ATOM 1423 C CA . LYS A 1 178 ? -13.496 -7.718 13.909 1.00 87.19 178 LYS A CA 1
ATOM 1424 C C . LYS A 1 178 ? -13.313 -8.617 12.687 1.00 87.19 178 LYS A C 1
ATOM 1426 O O . LYS A 1 178 ? -12.950 -9.788 12.831 1.00 87.19 178 LYS A O 1
ATOM 1431 N N . SER A 1 179 ? -13.503 -8.079 11.482 1.00 91.56 179 SER A N 1
ATOM 1432 C CA . SER A 1 179 ? -13.269 -8.811 10.230 1.00 91.56 179 SER A CA 1
ATOM 1433 C C . SER A 1 179 ? -11.817 -9.294 10.126 1.00 91.56 179 SER A C 1
ATOM 1435 O O . SER A 1 179 ? -11.555 -10.481 9.920 1.00 91.56 179 SER A O 1
ATOM 1437 N N . VAL A 1 180 ? -10.853 -8.408 10.388 1.00 91.25 180 VAL A N 1
ATOM 1438 C CA . VAL A 1 180 ? -9.422 -8.729 10.338 1.00 91.25 180 VAL A CA 1
ATOM 1439 C C . VAL A 1 180 ? -9.032 -9.771 11.387 1.00 91.25 180 VAL A C 1
ATOM 1441 O O . VAL A 1 180 ? -8.314 -10.713 11.056 1.00 91.25 180 VAL A O 1
ATOM 1444 N N . LEU A 1 181 ? -9.500 -9.652 12.632 1.00 87.75 181 LEU A N 1
ATOM 1445 C CA . LEU A 1 181 ? -9.162 -10.611 13.689 1.00 87.75 181 LEU A CA 1
ATOM 1446 C C . LEU A 1 181 ? -9.820 -11.977 13.488 1.00 87.75 181 LEU A C 1
ATOM 1448 O O . LEU A 1 181 ? -9.195 -13.000 13.772 1.00 87.75 181 LEU A O 1
ATOM 1452 N N . SER A 1 182 ? -11.046 -12.013 12.966 1.00 88.38 182 SER A N 1
ATOM 1453 C CA . SER A 1 182 ? -11.721 -13.276 12.653 1.00 88.38 182 SER A CA 1
ATOM 1454 C C . SER A 1 182 ? -11.062 -14.008 11.477 1.00 88.38 182 SER A C 1
ATOM 1456 O O . SER A 1 182 ? -10.904 -15.228 11.533 1.00 88.38 182 SER A O 1
ATOM 1458 N N . GLY A 1 183 ? -10.610 -13.279 10.448 1.00 90.06 183 GLY A N 1
ATOM 1459 C CA . GLY A 1 183 ? -9.872 -13.844 9.313 1.00 90.06 183 GLY A CA 1
ATOM 1460 C C . GLY A 1 183 ? -8.407 -14.178 9.621 1.00 90.06 183 GLY A C 1
ATOM 1461 O O . GLY A 1 183 ? -7.848 -15.114 9.045 1.00 90.06 183 GLY A O 1
ATOM 1462 N N . HIS A 1 184 ? -7.781 -13.441 10.544 1.00 91.38 184 HIS A N 1
ATOM 1463 C CA . HIS A 1 184 ? -6.349 -13.521 10.847 1.00 91.38 184 HIS A CA 1
ATOM 1464 C C . HIS A 1 184 ? -6.079 -13.494 12.364 1.00 91.38 184 HIS A C 1
ATOM 1466 O O . HIS A 1 184 ? -5.441 -12.566 12.869 1.00 91.38 184 HIS A O 1
ATOM 1472 N N . PRO A 1 185 ? -6.479 -14.536 13.116 1.00 86.56 185 PRO A N 1
ATOM 1473 C CA . PRO A 1 185 ? -6.368 -14.558 14.581 1.00 86.56 185 PRO A CA 1
ATOM 1474 C C . PRO A 1 185 ? -4.921 -14.512 15.105 1.00 86.56 185 PRO A C 1
ATOM 1476 O O . PRO A 1 185 ? -4.680 -14.198 16.271 1.00 86.56 185 PRO A O 1
ATOM 1479 N N . ASP A 1 186 ? -3.935 -14.819 14.258 1.00 86.56 186 ASP A N 1
ATOM 1480 C CA . ASP A 1 186 ? -2.513 -14.753 14.604 1.00 86.56 186 ASP A CA 1
ATOM 1481 C C . ASP A 1 186 ? -1.859 -13.409 14.249 1.00 86.56 186 ASP A C 1
ATOM 1483 O O . ASP A 1 186 ? -0.665 -13.236 14.499 1.00 86.56 186 ASP A O 1
ATOM 1487 N N . LEU A 1 187 ? -2.609 -12.438 13.710 1.00 87.06 187 LEU A N 1
ATOM 1488 C CA . LEU A 1 187 ? -2.079 -11.137 13.287 1.00 87.06 187 LEU A CA 1
ATOM 1489 C C . LEU A 1 187 ? -1.343 -10.419 14.424 1.00 87.06 187 LEU A C 1
ATOM 1491 O O . LEU A 1 187 ? -0.201 -9.987 14.254 1.00 87.06 187 LEU A O 1
ATOM 1495 N N . ILE A 1 188 ? -1.974 -10.337 15.598 1.00 80.19 188 ILE A N 1
ATOM 1496 C CA . ILE A 1 188 ? -1.403 -9.650 16.764 1.00 80.19 188 ILE A CA 1
ATOM 1497 C C . ILE A 1 188 ? -0.215 -10.439 17.326 1.00 80.19 188 ILE A C 1
ATOM 1499 O O . ILE A 1 188 ? 0.815 -9.849 17.644 1.00 80.19 188 ILE A O 1
ATOM 1503 N N . LYS A 1 189 ? -0.294 -11.777 17.367 1.00 79.19 189 LYS A N 1
ATOM 1504 C CA . LYS A 1 189 ? 0.840 -12.622 17.789 1.00 79.19 189 LYS A CA 1
ATOM 1505 C C . LYS A 1 189 ? 2.044 -12.434 16.873 1.00 79.19 189 LYS A C 1
ATOM 1507 O O . LYS A 1 189 ? 3.167 -12.280 17.342 1.00 79.19 189 LYS A O 1
ATOM 1512 N N . SER A 1 190 ? 1.815 -12.435 15.559 1.00 80.69 190 SER A N 1
ATOM 1513 C CA . SER A 1 190 ? 2.872 -12.223 14.573 1.00 80.69 190 SER A CA 1
ATOM 1514 C C . SER A 1 190 ? 3.486 -10.835 14.704 1.00 80.69 190 SER A C 1
ATOM 1516 O O . SER A 1 190 ? 4.693 -10.702 14.508 1.00 80.69 190 SER A O 1
ATOM 1518 N N . ALA A 1 191 ? 2.682 -9.815 15.011 1.00 78.50 191 ALA A N 1
ATOM 1519 C CA . ALA A 1 191 ? 3.181 -8.468 15.240 1.00 78.50 191 ALA A CA 1
ATOM 1520 C C . ALA A 1 191 ? 4.081 -8.433 16.485 1.00 78.50 191 ALA A C 1
ATOM 1522 O O . ALA A 1 191 ? 5.253 -8.081 16.353 1.00 78.50 191 ALA A O 1
ATOM 1523 N N . ALA A 1 192 ? 3.593 -8.942 17.623 1.00 72.44 192 ALA A N 1
ATOM 1524 C CA . ALA A 1 192 ? 4.328 -9.004 18.889 1.00 72.44 192 ALA A CA 1
ATOM 1525 C C . ALA A 1 192 ? 5.671 -9.752 18.781 1.00 72.44 192 ALA A C 1
ATOM 1527 O O . ALA A 1 192 ? 6.660 -9.344 19.383 1.00 72.44 192 ALA A O 1
ATOM 1528 N N . ASN A 1 193 ? 5.734 -10.807 17.962 1.00 74.50 193 ASN A N 1
ATOM 1529 C CA . ASN A 1 193 ? 6.963 -11.576 17.735 1.00 74.50 193 ASN A CA 1
ATOM 1530 C C . ASN A 1 193 ? 7.983 -10.875 16.818 1.00 74.50 193 ASN A C 1
ATOM 1532 O O . ASN A 1 193 ? 9.144 -11.278 16.782 1.00 74.50 193 ASN A O 1
ATOM 1536 N N . SER A 1 194 ? 7.559 -9.885 16.025 1.00 69.88 194 SER A N 1
ATOM 1537 C CA . SER A 1 194 ? 8.413 -9.223 15.023 1.00 69.88 194 SER A CA 1
ATOM 1538 C C . SER A 1 194 ? 9.065 -7.937 15.533 1.00 69.88 194 SER A C 1
ATOM 1540 O O . SER A 1 194 ? 10.204 -7.640 15.181 1.00 69.88 194 SER A O 1
ATOM 1542 N N . SER A 1 195 ? 8.339 -7.188 16.355 1.00 67.12 195 SER A N 1
ATOM 1543 C CA . SER A 1 195 ? 8.775 -6.047 17.154 1.00 67.12 195 SER A CA 1
ATOM 1544 C C . SER A 1 195 ? 7.574 -5.673 18.019 1.00 67.12 195 SER A C 1
ATOM 1546 O O . SER A 1 195 ? 6.448 -5.687 17.523 1.00 67.12 195 SER A O 1
ATOM 1548 N N . ILE A 1 196 ? 7.781 -5.374 19.298 1.00 60.41 196 ILE A N 1
ATOM 1549 C CA . ILE A 1 196 ? 6.684 -4.994 20.200 1.00 60.41 196 ILE A CA 1
ATOM 1550 C C . ILE A 1 196 ? 6.215 -3.555 19.908 1.00 60.41 196 ILE A C 1
ATOM 1552 O O . ILE A 1 196 ? 5.017 -3.277 19.972 1.00 60.41 196 ILE A O 1
ATOM 1556 N N . GLU A 1 197 ? 7.129 -2.678 19.477 1.00 70.88 197 GLU A N 1
ATOM 1557 C CA . GLU A 1 197 ? 6.870 -1.245 19.264 1.00 70.88 197 GLU A CA 1
ATOM 1558 C C . GLU A 1 197 ? 5.658 -0.945 18.357 1.00 70.88 197 GLU A C 1
ATOM 1560 O O . GLU A 1 197 ? 4.852 -0.099 18.730 1.00 70.88 197 GLU A O 1
ATOM 1565 N N . PRO A 1 198 ? 5.433 -1.614 17.204 1.00 66.25 198 PRO A N 1
ATOM 1566 C CA . PRO A 1 198 ? 4.284 -1.321 16.343 1.00 66.25 198 PRO A CA 1
ATOM 1567 C C . PRO A 1 198 ? 2.936 -1.677 16.977 1.00 66.25 198 PRO A C 1
ATOM 1569 O O . PRO A 1 198 ? 1.924 -1.068 16.643 1.00 66.25 198 PRO A O 1
ATOM 1572 N N . VAL A 1 199 ? 2.911 -2.680 17.860 1.00 68.50 199 VAL A N 1
ATOM 1573 C CA . VAL A 1 199 ? 1.692 -3.085 18.567 1.00 68.50 199 VAL A CA 1
ATOM 1574 C C . VAL A 1 199 ? 1.395 -2.066 19.656 1.00 68.50 199 VAL A C 1
ATOM 1576 O O . VAL A 1 199 ? 0.308 -1.499 19.664 1.00 68.50 199 VAL A O 1
ATOM 1579 N N . GLU A 1 200 ? 2.371 -1.782 20.521 1.00 71.69 200 GLU A N 1
ATOM 1580 C CA . GLU A 1 200 ? 2.237 -0.776 21.581 1.00 71.69 200 GLU A CA 1
ATOM 1581 C C . GLU A 1 200 ? 1.880 0.599 21.017 1.00 71.69 200 GLU A C 1
ATOM 1583 O O . GLU A 1 200 ? 0.967 1.241 21.527 1.00 71.69 200 GLU A O 1
ATOM 1588 N N . GLN A 1 201 ? 2.525 1.022 19.926 1.00 76.06 201 GLN A N 1
ATOM 1589 C CA . GLN A 1 201 ? 2.219 2.298 19.289 1.00 76.06 201 GLN A CA 1
ATOM 1590 C C . GLN A 1 201 ? 0.790 2.329 18.747 1.00 76.06 201 GLN A C 1
ATOM 1592 O O . GLN A 1 201 ? 0.096 3.312 18.970 1.00 76.06 201 GLN A O 1
ATOM 1597 N N . LEU A 1 202 ? 0.307 1.250 18.115 1.00 77.06 202 LEU A N 1
ATOM 1598 C CA . LEU A 1 202 ? -1.093 1.171 17.691 1.00 77.06 202 LEU A CA 1
ATOM 1599 C C . LEU A 1 202 ? -2.044 1.315 18.888 1.00 77.06 202 LEU A C 1
ATOM 1601 O O . LEU A 1 202 ? -3.031 2.036 18.795 1.00 77.06 202 LEU A O 1
ATOM 1605 N N . PHE A 1 203 ? -1.750 0.663 20.014 1.00 75.94 203 PHE A N 1
ATOM 1606 C CA . PHE A 1 203 ? -2.552 0.803 21.230 1.00 75.94 203 PHE A CA 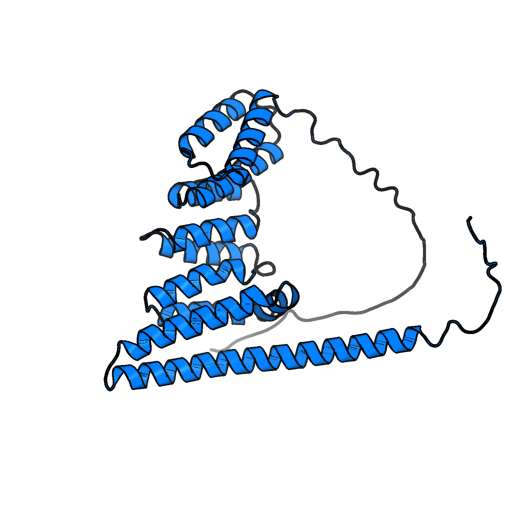1
ATOM 1607 C C . PHE A 1 203 ? -2.546 2.232 21.771 1.00 75.94 203 PHE A C 1
ATOM 1609 O O . PHE A 1 203 ? -3.607 2.760 22.101 1.00 75.94 203 PHE A O 1
ATOM 1616 N N . VAL A 1 204 ? -1.373 2.862 21.842 1.00 77.12 204 VAL A N 1
ATOM 1617 C CA . VAL A 1 204 ? -1.234 4.261 22.259 1.00 77.12 204 VAL A CA 1
ATOM 1618 C C . VAL A 1 204 ? -2.034 5.171 21.332 1.00 77.12 204 VAL A C 1
ATOM 1620 O O . VAL A 1 204 ? -2.819 5.976 21.821 1.00 77.12 204 VAL A O 1
ATOM 1623 N N . ASP A 1 205 ? -1.911 4.997 20.016 1.00 77.19 205 ASP A N 1
ATOM 1624 C CA . ASP A 1 205 ? -2.626 5.797 19.022 1.00 77.19 205 ASP A CA 1
ATOM 1625 C C . ASP A 1 205 ? -4.150 5.634 19.160 1.00 77.19 205 ASP A C 1
ATOM 1627 O O . ASP A 1 205 ? -4.885 6.622 19.108 1.00 77.19 205 ASP A O 1
ATOM 1631 N N . ILE A 1 206 ? -4.628 4.404 19.395 1.00 77.06 206 ILE A N 1
ATOM 1632 C CA . ILE A 1 206 ? -6.044 4.113 19.658 1.00 77.06 206 ILE A CA 1
ATOM 1633 C C . ILE A 1 206 ? -6.503 4.850 20.922 1.00 77.06 206 ILE A C 1
ATOM 1635 O O . ILE A 1 206 ? -7.465 5.616 20.872 1.00 77.06 206 ILE A O 1
ATOM 1639 N N . ILE A 1 207 ? -5.802 4.671 22.045 1.00 74.56 207 ILE A N 1
ATOM 1640 C CA . ILE A 1 207 ? -6.159 5.291 23.330 1.00 74.56 207 ILE A CA 1
ATOM 1641 C C . ILE A 1 207 ? -6.153 6.821 23.221 1.00 74.56 207 ILE A C 1
ATOM 1643 O O . ILE A 1 207 ? -7.087 7.473 23.695 1.00 74.56 207 ILE A O 1
ATOM 1647 N N . SER A 1 208 ? -5.141 7.403 22.574 1.00 76.88 208 SER A N 1
ATOM 1648 C CA . SER A 1 208 ? -5.047 8.845 22.341 1.00 76.88 208 SER A CA 1
ATOM 1649 C C . SER A 1 208 ? -6.213 9.361 21.498 1.00 76.88 208 SER A C 1
ATOM 1651 O O . SER A 1 208 ? -6.863 10.327 21.899 1.00 76.88 208 SER A O 1
ATOM 1653 N N . ALA A 1 209 ? -6.546 8.685 20.393 1.00 75.38 209 ALA A N 1
ATOM 1654 C CA . ALA A 1 209 ? -7.668 9.077 19.543 1.00 75.38 209 ALA A CA 1
ATOM 1655 C C . ALA A 1 209 ? -9.010 9.034 20.296 1.00 75.38 209 ALA A C 1
ATOM 1657 O O . ALA A 1 209 ? -9.825 9.951 20.172 1.00 75.38 209 ALA A O 1
ATOM 1658 N N . PHE A 1 210 ? -9.234 8.014 21.130 1.00 70.12 210 PHE A N 1
ATOM 1659 C CA . PHE A 1 210 ? -10.437 7.933 21.962 1.00 70.12 210 PHE A CA 1
ATOM 1660 C C . PHE A 1 210 ? -10.468 8.999 23.064 1.00 70.12 210 PHE A C 1
ATOM 1662 O O . PHE A 1 210 ? -11.520 9.597 23.304 1.00 70.12 210 PHE A O 1
ATOM 1669 N N . SER A 1 211 ? -9.331 9.286 23.702 1.00 75.56 211 SER A N 1
ATOM 1670 C CA . SER A 1 211 ? -9.221 10.336 24.720 1.00 75.56 211 SER A CA 1
ATOM 1671 C C . SER A 1 211 ? -9.618 11.706 24.161 1.00 75.56 211 SER A C 1
ATOM 1673 O O . SER A 1 211 ? -10.437 12.402 24.763 1.00 75.56 211 SER A O 1
ATOM 1675 N N . ASP A 1 212 ? -9.118 12.069 22.977 1.00 73.06 212 ASP A N 1
ATOM 1676 C CA . ASP A 1 212 ? -9.450 13.343 22.323 1.00 73.06 212 ASP A CA 1
ATOM 1677 C C . ASP A 1 212 ? -10.946 13.453 21.990 1.00 73.06 212 ASP A C 1
ATOM 1679 O O . ASP A 1 212 ? -11.560 14.522 22.099 1.00 73.06 212 ASP A O 1
ATOM 1683 N N . VAL A 1 213 ? -11.569 12.331 21.623 1.00 71.19 213 VAL A N 1
ATOM 1684 C CA . VAL A 1 213 ? -13.007 12.271 21.345 1.00 71.19 213 VAL A CA 1
ATOM 1685 C C . VAL A 1 213 ? -13.827 12.436 22.627 1.00 71.19 213 VAL A C 1
ATOM 1687 O O . VAL A 1 213 ? -14.807 13.187 22.615 1.00 71.19 213 VAL A O 1
ATOM 1690 N N . ILE A 1 214 ? -13.421 11.799 23.729 1.00 70.88 214 ILE A N 1
ATOM 1691 C CA . ILE A 1 214 ? -14.103 11.880 25.030 1.00 70.88 214 ILE A CA 1
ATOM 1692 C C . ILE A 1 214 ? -14.008 13.289 25.619 1.00 70.88 214 ILE A C 1
ATOM 1694 O O . ILE A 1 214 ? -15.014 13.825 26.086 1.00 70.88 214 ILE A O 1
ATOM 1698 N N . VAL A 1 215 ? -12.825 13.911 25.577 1.00 74.25 215 VAL A N 1
ATOM 1699 C CA . VAL A 1 215 ? -12.599 15.260 26.126 1.00 74.25 215 VAL A CA 1
ATOM 1700 C C . VAL A 1 215 ? -13.441 16.313 25.392 1.00 74.25 215 VAL A C 1
ATOM 1702 O O . VAL A 1 215 ? -13.891 17.280 26.005 1.00 74.25 215 VAL A O 1
ATOM 1705 N N . GLY A 1 216 ? -13.725 16.108 24.103 1.00 69.44 216 GLY A N 1
ATOM 1706 C CA . GLY A 1 216 ? -14.549 17.012 23.297 1.00 69.44 216 GLY A CA 1
ATOM 1707 C C . GLY A 1 216 ? -16.071 16.854 23.443 1.00 69.44 216 GLY A C 1
ATOM 1708 O O . GLY A 1 216 ? -16.806 17.596 22.788 1.00 69.44 216 GLY A O 1
ATOM 1709 N N . LYS A 1 217 ? -16.574 15.899 24.238 1.00 68.00 217 LYS A N 1
ATOM 1710 C CA . LYS A 1 217 ? -18.011 15.572 24.334 1.00 68.00 217 LYS A CA 1
ATOM 1711 C C . LYS A 1 217 ? -18.562 15.793 25.750 1.00 68.00 217 LYS A C 1
ATOM 1713 O O . LYS A 1 217 ? -17.909 15.496 26.746 1.00 68.00 217 LYS A O 1
ATOM 1718 N N . VAL A 1 218 ? -19.800 16.293 25.849 1.00 54.06 218 VAL A N 1
ATOM 1719 C CA . VAL A 1 218 ? -20.484 16.582 27.127 1.00 54.06 218 VAL A CA 1
ATOM 1720 C C . VAL A 1 218 ? -21.826 15.842 27.192 1.00 54.06 218 VAL A C 1
ATOM 1722 O O . VAL A 1 218 ? -22.579 15.833 26.221 1.00 54.06 218 VAL A O 1
ATOM 1725 N N . GLY A 1 219 ? -22.155 15.253 28.346 1.00 69.75 219 GLY A N 1
ATOM 1726 C CA . GLY A 1 219 ? -23.459 14.625 28.606 1.00 69.75 219 GLY A CA 1
ATOM 1727 C C . GLY A 1 219 ? -23.616 13.225 27.998 1.00 69.75 219 GLY A C 1
ATOM 1728 O O . GLY A 1 219 ? -22.664 12.458 27.956 1.00 69.75 219 GLY A O 1
ATOM 1729 N N . LYS A 1 220 ? -24.820 12.886 27.516 1.00 66.69 220 LYS A N 1
ATOM 1730 C CA . LYS A 1 220 ? -25.205 11.515 27.110 1.00 66.69 220 LYS A CA 1
ATOM 1731 C C . LYS A 1 220 ? -24.345 10.894 26.000 1.00 66.69 220 LYS A C 1
ATOM 1733 O O . LYS A 1 220 ? -24.196 9.679 25.959 1.00 66.69 220 LYS A O 1
ATOM 1738 N N . GLU A 1 221 ? -23.785 11.706 25.102 1.00 67.44 221 GLU A N 1
ATOM 1739 C CA . GLU A 1 221 ? -22.886 11.209 24.048 1.00 67.44 221 GLU A CA 1
ATOM 1740 C C . GLU A 1 221 ? -21.566 10.684 24.622 1.00 67.44 221 GLU A C 1
ATOM 1742 O O . GLU A 1 221 ? -20.985 9.752 24.074 1.00 67.44 221 GLU A O 1
ATOM 1747 N N . ARG A 1 222 ? -21.112 11.246 25.750 1.00 72.38 222 ARG A N 1
ATOM 1748 C CA . ARG A 1 222 ? -19.929 10.759 26.459 1.00 72.38 222 ARG A CA 1
ATOM 1749 C C . ARG A 1 222 ? -20.181 9.376 27.054 1.00 72.38 222 ARG A C 1
ATOM 1751 O O . ARG A 1 222 ? -19.317 8.519 26.937 1.00 72.38 222 ARG A O 1
ATOM 1758 N N . ASP A 1 223 ? -21.353 9.150 27.643 1.00 72.44 223 ASP A N 1
ATOM 1759 C CA . ASP A 1 223 ? -21.685 7.867 28.278 1.00 72.44 223 ASP A CA 1
ATOM 1760 C C . ASP A 1 223 ? -21.767 6.727 27.248 1.00 72.44 223 ASP A C 1
ATOM 1762 O O . ASP A 1 223 ? -21.253 5.639 27.490 1.00 72.44 223 ASP A O 1
ATOM 1766 N N . LEU A 1 224 ? -22.340 6.992 26.067 1.00 71.12 224 LEU A N 1
ATOM 1767 C CA . LEU A 1 224 ? -22.363 6.038 24.949 1.00 71.12 224 LEU A CA 1
ATOM 1768 C C . LEU A 1 224 ? -20.955 5.700 24.441 1.00 71.12 224 LEU A C 1
ATOM 1770 O O . LEU A 1 224 ? -20.641 4.529 24.253 1.00 71.12 224 LEU A O 1
ATOM 1774 N N . LEU A 1 225 ? -20.095 6.709 24.271 1.00 68.25 225 LEU A N 1
ATOM 1775 C CA . LEU A 1 225 ? -18.710 6.500 23.840 1.00 68.25 225 LEU A CA 1
ATOM 1776 C C . LEU A 1 225 ? -17.881 5.741 24.880 1.00 68.25 225 LEU A C 1
ATOM 1778 O O . LEU A 1 225 ? -17.053 4.921 24.502 1.00 68.25 225 LEU A O 1
ATOM 1782 N N . MET A 1 226 ? -18.110 5.990 26.172 1.00 72.62 226 MET A N 1
ATOM 1783 C CA . MET A 1 226 ? -17.448 5.254 27.251 1.00 72.62 226 MET A CA 1
ATOM 1784 C C . MET A 1 226 ? -17.839 3.773 27.247 1.00 72.62 226 MET A C 1
ATOM 1786 O O . MET A 1 226 ? -16.965 2.933 27.411 1.00 72.62 226 MET A O 1
ATOM 1790 N N . LEU A 1 227 ? -19.111 3.441 26.991 1.00 72.25 227 LEU A N 1
ATOM 1791 C CA . LEU A 1 227 ? -19.551 2.045 26.879 1.00 72.25 227 LEU A CA 1
ATOM 1792 C C . LEU A 1 227 ? -18.902 1.333 25.685 1.00 72.25 227 LEU A C 1
ATOM 1794 O O . LEU A 1 227 ? -18.408 0.219 25.836 1.00 72.25 227 LEU A O 1
ATOM 1798 N N . SER A 1 228 ? -18.852 1.985 24.519 1.00 70.12 228 SER A N 1
ATOM 1799 C CA . SER A 1 228 ? -18.167 1.430 23.345 1.00 70.12 228 SER A CA 1
ATOM 1800 C C . SER A 1 228 ? -16.659 1.304 23.564 1.00 70.12 228 SER A C 1
ATOM 1802 O O . SER A 1 228 ? -16.057 0.332 23.118 1.00 70.12 228 SER A O 1
ATOM 1804 N N . LEU A 1 229 ? -16.040 2.259 24.267 1.00 70.19 229 LEU A N 1
ATOM 1805 C CA . LEU A 1 229 ? -14.621 2.194 24.600 1.00 70.19 229 LEU A CA 1
ATOM 1806 C C . LEU A 1 229 ? -14.324 1.048 25.568 1.00 70.19 229 LEU A C 1
ATOM 1808 O O . LEU A 1 229 ? -13.362 0.327 25.341 1.00 70.19 229 LEU A O 1
ATOM 1812 N N . ASP A 1 230 ? -15.137 0.851 26.606 1.00 74.25 230 ASP A N 1
ATOM 1813 C CA . ASP A 1 230 ? -14.968 -0.263 27.545 1.00 74.25 230 ASP A CA 1
ATOM 1814 C C . ASP A 1 230 ? -15.119 -1.614 26.837 1.00 74.25 230 ASP A C 1
ATOM 1816 O O . ASP A 1 230 ? -14.360 -2.540 27.114 1.00 74.25 230 ASP A O 1
ATOM 1820 N N . GLU A 1 231 ? -16.053 -1.734 25.890 1.00 75.81 231 GLU A N 1
ATOM 1821 C CA . GLU A 1 231 ? -16.220 -2.948 25.086 1.00 75.81 231 GLU A CA 1
ATOM 1822 C C . GLU A 1 231 ? -14.996 -3.204 24.191 1.00 75.81 231 GLU A C 1
ATOM 1824 O O . GLU A 1 231 ? -14.449 -4.308 24.204 1.00 75.81 231 GLU A O 1
ATOM 1829 N N . ILE A 1 232 ? -14.494 -2.170 23.503 1.00 69.38 232 ILE A N 1
ATOM 1830 C CA . ILE A 1 232 ? -13.277 -2.253 22.679 1.00 69.38 232 ILE A CA 1
ATOM 1831 C C . ILE A 1 232 ? -12.057 -2.589 23.544 1.00 69.38 232 ILE A C 1
ATOM 1833 O O . ILE A 1 232 ? -11.293 -3.489 23.203 1.00 69.38 232 ILE A O 1
ATOM 1837 N N . LEU A 1 233 ? -11.864 -1.899 24.671 1.00 74.56 233 LEU A N 1
ATOM 1838 C CA . LEU A 1 233 ? -10.741 -2.127 25.580 1.00 74.56 233 LEU A CA 1
ATOM 1839 C C . LEU A 1 233 ? -10.802 -3.516 26.212 1.00 74.56 233 LEU A C 1
ATOM 1841 O O . LEU A 1 233 ? -9.757 -4.146 26.348 1.00 74.56 233 LEU A O 1
ATOM 1845 N N . ASN A 1 234 ? -11.989 -4.020 26.557 1.00 76.62 234 ASN A N 1
ATOM 1846 C CA . ASN A 1 234 ? -12.151 -5.385 27.052 1.00 76.62 234 ASN A CA 1
ATOM 1847 C C . ASN A 1 234 ? -11.819 -6.412 25.968 1.00 76.62 234 ASN A C 1
ATOM 1849 O O . ASN A 1 234 ? -11.004 -7.295 26.219 1.00 76.62 234 ASN A O 1
ATOM 1853 N N . GLU A 1 235 ? -12.358 -6.272 24.754 1.00 70.00 235 GLU A N 1
ATOM 1854 C CA . GLU A 1 235 ? -12.082 -7.196 23.642 1.00 70.00 235 GLU A CA 1
ATOM 1855 C C . GLU A 1 235 ? -10.585 -7.197 23.281 1.00 70.00 235 GLU A C 1
ATOM 1857 O O . GLU A 1 235 ? -9.960 -8.245 23.083 1.00 70.00 235 GLU A O 1
ATOM 1862 N N . MET A 1 236 ? -9.960 -6.018 23.289 1.00 69.94 236 MET A N 1
ATOM 1863 C CA . MET A 1 236 ? -8.521 -5.871 23.109 1.00 69.94 236 MET A CA 1
ATOM 1864 C C . MET A 1 236 ? -7.709 -6.476 24.264 1.00 69.94 236 MET A C 1
ATOM 1866 O O . MET A 1 236 ? -6.718 -7.163 24.014 1.00 69.94 236 MET A O 1
ATOM 1870 N N . SER A 1 237 ? -8.112 -6.241 25.514 1.00 74.44 237 SER A N 1
ATOM 1871 C CA . SER A 1 237 ? -7.443 -6.749 26.718 1.00 74.44 237 SER A CA 1
ATOM 1872 C C . SER A 1 237 ? -7.508 -8.272 26.796 1.00 74.44 237 SER A C 1
ATOM 1874 O O . SER A 1 237 ? -6.481 -8.919 26.994 1.00 74.44 237 SER A O 1
ATOM 1876 N N . GLU A 1 238 ? -8.674 -8.871 26.543 1.00 76.50 238 GLU A N 1
ATOM 1877 C CA . GLU A 1 238 ? -8.835 -10.326 26.459 1.00 76.50 238 GLU A CA 1
ATOM 1878 C C . GLU A 1 238 ? -7.955 -10.920 25.357 1.00 76.50 238 GLU A C 1
ATOM 1880 O O . GLU A 1 238 ? -7.289 -11.943 25.555 1.00 76.50 238 GLU A O 1
ATOM 1885 N N . THR A 1 239 ? -7.882 -10.242 24.209 1.00 67.38 239 THR A N 1
ATOM 1886 C CA . THR A 1 239 ? -7.010 -10.659 23.112 1.00 67.38 239 THR A CA 1
ATOM 1887 C C . THR A 1 239 ? -5.535 -10.602 23.525 1.00 67.38 239 THR A C 1
ATOM 1889 O O . THR A 1 239 ? -4.796 -11.560 23.290 1.00 67.38 239 THR A O 1
ATOM 1892 N N . LEU A 1 240 ? -5.097 -9.531 24.193 1.00 66.19 240 LEU A N 1
ATOM 1893 C CA . LEU A 1 240 ? -3.728 -9.389 24.698 1.00 66.19 240 LEU A CA 1
ATOM 1894 C C . LEU A 1 240 ? -3.383 -10.417 25.782 1.00 66.19 240 LEU A C 1
ATOM 1896 O O . LEU A 1 240 ? -2.301 -11.007 25.737 1.00 66.19 240 LEU A O 1
ATOM 1900 N N . LEU A 1 241 ? -4.292 -10.676 26.721 1.00 75.44 241 LEU A N 1
ATOM 1901 C CA . LEU A 1 241 ? -4.121 -11.691 27.761 1.00 75.44 241 LEU A CA 1
ATOM 1902 C C . LEU A 1 241 ? -3.984 -13.086 27.145 1.00 75.44 241 LEU A C 1
ATOM 1904 O O . LEU A 1 241 ? -3.024 -13.794 27.449 1.00 75.44 241 LEU A O 1
ATOM 1908 N N . SER A 1 242 ? -4.852 -13.440 26.189 1.00 73.12 242 SER A N 1
ATOM 1909 C CA . SER A 1 242 ? -4.761 -14.716 25.465 1.00 73.12 242 SER A CA 1
ATOM 1910 C C . SER A 1 242 ? -3.423 -14.880 24.735 1.00 73.12 242 SER A C 1
ATOM 1912 O O . SER A 1 242 ? -2.877 -15.985 24.636 1.00 73.12 242 SER A O 1
ATOM 1914 N N . ILE A 1 243 ? -2.876 -13.783 24.205 1.00 63.72 243 ILE A N 1
ATOM 1915 C CA . ILE A 1 243 ? -1.570 -13.773 23.542 1.00 63.72 243 ILE A CA 1
ATOM 1916 C C . ILE A 1 243 ? -0.444 -13.948 24.559 1.00 63.72 243 ILE A C 1
ATOM 1918 O O . ILE A 1 243 ? 0.441 -14.770 24.328 1.00 63.72 243 ILE A O 1
ATOM 1922 N N . SER A 1 244 ? -0.490 -13.229 25.680 1.00 70.19 244 SER A N 1
ATOM 1923 C CA . SER A 1 244 ? 0.495 -13.320 26.762 1.00 70.19 244 SER A CA 1
ATOM 1924 C C . SER A 1 244 ? 0.592 -14.741 27.327 1.00 70.19 244 SER A C 1
ATOM 1926 O O . SER A 1 244 ? 1.681 -15.316 27.381 1.00 70.19 244 SER A O 1
ATOM 1928 N N . GLU A 1 245 ? -0.547 -15.363 27.642 1.00 76.50 245 GLU A N 1
ATOM 1929 C CA . GLU A 1 245 ? -0.606 -16.733 28.166 1.00 76.50 245 GLU A CA 1
ATOM 1930 C C . GLU A 1 245 ? -0.037 -17.756 27.172 1.00 76.50 245 GLU A C 1
ATOM 1932 O O . GLU A 1 245 ? 0.757 -18.628 27.542 1.00 76.50 245 GLU A O 1
ATOM 1937 N N . LYS A 1 246 ? -0.377 -17.625 25.881 1.00 72.25 246 LYS A N 1
ATOM 1938 C CA . LYS A 1 246 ? 0.169 -18.493 24.826 1.00 72.25 246 LYS A CA 1
ATOM 1939 C C . LYS A 1 246 ? 1.675 -18.306 24.669 1.00 72.25 246 LYS A C 1
ATOM 1941 O O . LYS A 1 246 ? 2.394 -19.302 24.592 1.00 72.25 246 LYS A O 1
ATOM 1946 N N . SER A 1 247 ? 2.167 -17.072 24.677 1.00 67.81 247 SER A N 1
ATOM 1947 C CA . SER A 1 247 ? 3.602 -16.779 24.601 1.00 67.81 247 SER A CA 1
ATOM 1948 C C . SER A 1 247 ? 4.366 -17.336 25.807 1.00 67.81 247 SER A C 1
ATOM 1950 O O . SER A 1 247 ? 5.398 -17.983 25.629 1.00 67.81 247 SER A O 1
ATOM 1952 N N . ALA A 1 248 ? 3.831 -17.194 27.024 1.00 73.62 248 ALA A N 1
ATOM 1953 C CA . ALA A 1 248 ? 4.412 -17.766 28.241 1.00 73.62 248 ALA A CA 1
ATOM 1954 C C . ALA A 1 248 ? 4.466 -19.306 28.200 1.00 73.62 248 ALA A C 1
ATOM 1956 O O . ALA A 1 248 ? 5.458 -19.912 28.621 1.00 73.62 248 ALA A O 1
ATOM 1957 N N . SER A 1 249 ? 3.431 -19.946 27.642 1.00 75.06 249 SER A N 1
ATOM 1958 C CA . SER A 1 249 ? 3.397 -21.402 27.455 1.00 75.06 249 SER A CA 1
ATOM 1959 C C . SER A 1 249 ? 4.437 -21.890 26.435 1.00 75.06 249 SER A C 1
ATOM 1961 O O . SER A 1 249 ? 5.123 -22.884 26.682 1.00 75.06 249 SER A O 1
ATOM 1963 N N . LEU A 1 250 ? 4.629 -21.155 25.330 1.00 68.50 250 LEU A N 1
ATOM 1964 C CA . LEU A 1 250 ? 5.635 -21.472 24.314 1.00 68.50 250 LEU A CA 1
ATOM 1965 C C . LEU A 1 250 ? 7.052 -21.337 24.873 1.00 68.50 250 LEU A C 1
ATOM 1967 O O . LEU A 1 250 ? 7.854 -22.256 24.705 1.00 68.50 250 LEU A O 1
ATOM 1971 N N . LEU A 1 251 ? 7.337 -20.261 25.611 1.00 67.81 251 LEU A N 1
ATOM 1972 C CA . LEU A 1 251 ? 8.630 -20.069 26.273 1.00 67.81 251 LEU A CA 1
ATOM 1973 C C . LEU A 1 251 ? 8.909 -21.176 27.297 1.00 67.81 251 LEU A C 1
ATOM 1975 O O . LEU A 1 251 ? 10.000 -21.743 27.312 1.00 67.81 251 LEU A O 1
ATOM 1979 N N . SER A 1 252 ? 7.904 -21.557 28.089 1.00 75.75 252 SER A N 1
ATOM 1980 C CA . SER A 1 252 ? 8.022 -22.654 29.058 1.00 75.75 252 SER A CA 1
ATOM 1981 C C . SER A 1 252 ? 8.299 -24.004 28.374 1.00 75.75 252 SER A C 1
ATOM 1983 O O . SER A 1 252 ? 9.110 -24.795 28.859 1.00 75.75 252 SER A O 1
ATOM 1985 N N . SER A 1 253 ? 7.691 -24.255 27.206 1.00 72.06 253 SER A N 1
ATOM 1986 C CA . SER A 1 253 ? 7.945 -25.464 26.406 1.00 72.06 253 SER A CA 1
ATOM 1987 C C . SER A 1 253 ? 9.340 -25.487 25.761 1.00 72.06 253 SER A C 1
ATOM 1989 O O . SER A 1 253 ? 9.970 -26.544 25.708 1.00 72.06 253 SER A O 1
ATOM 1991 N N . GLN A 1 254 ? 9.866 -24.331 25.341 1.00 69.38 254 GLN A N 1
ATOM 1992 C CA . GLN A 1 254 ? 11.219 -24.199 24.787 1.00 69.38 254 GLN A CA 1
ATOM 1993 C C . GLN A 1 254 ? 12.296 -24.442 25.849 1.00 69.38 254 GLN A C 1
ATOM 1995 O O . GLN A 1 254 ? 13.214 -25.229 25.620 1.00 69.38 254 GLN A O 1
ATOM 2000 N N . VAL A 1 255 ? 12.131 -23.867 27.045 1.00 68.50 255 VAL A N 1
ATOM 2001 C CA . VAL A 1 255 ? 13.055 -24.078 28.174 1.00 68.50 255 VAL A CA 1
ATOM 2002 C C . VAL A 1 255 ? 13.099 -25.555 28.595 1.00 68.50 255 VAL A C 1
ATOM 2004 O O . VAL A 1 255 ? 14.170 -26.086 28.890 1.00 68.50 255 VAL A O 1
ATOM 2007 N N . SER A 1 256 ? 11.964 -26.265 28.562 1.00 64.94 256 SER A N 1
ATOM 2008 C CA . SER A 1 256 ? 11.941 -27.713 28.824 1.00 64.94 256 SER A CA 1
ATOM 2009 C C . SER A 1 256 ? 12.672 -28.523 27.747 1.00 64.94 256 SER A C 1
ATOM 2011 O O . SER A 1 256 ? 13.275 -29.550 28.061 1.00 64.94 256 SER A O 1
ATOM 2013 N N . HIS A 1 257 ? 12.628 -28.090 26.485 1.00 62.91 257 HIS A N 1
ATOM 2014 C CA . HIS A 1 257 ? 13.259 -28.813 25.383 1.00 62.91 257 HIS A CA 1
ATOM 2015 C C . HIS A 1 257 ? 14.784 -28.648 25.370 1.00 62.91 257 HIS A C 1
ATOM 2017 O O . HIS A 1 257 ? 15.499 -29.608 25.061 1.00 62.91 257 HIS A O 1
ATOM 2023 N N . ASP A 1 258 ? 15.279 -27.472 25.758 1.00 58.50 258 ASP A N 1
ATOM 2024 C CA . ASP A 1 258 ? 16.713 -27.197 25.854 1.00 58.50 258 ASP A CA 1
ATOM 2025 C C . ASP A 1 258 ? 17.344 -27.863 27.087 1.00 58.50 258 ASP A C 1
ATOM 2027 O O . ASP A 1 258 ? 18.436 -28.426 26.986 1.00 58.50 258 ASP A O 1
ATOM 2031 N N . ASN A 1 259 ? 16.622 -27.960 28.210 1.00 56.62 259 ASN A N 1
ATOM 2032 C CA . ASN A 1 259 ? 17.092 -28.704 29.386 1.00 56.62 259 ASN A CA 1
ATOM 2033 C C . ASN A 1 259 ? 17.207 -30.224 29.145 1.00 56.62 259 ASN A C 1
ATOM 2035 O O . ASN A 1 259 ? 18.060 -30.875 29.747 1.00 56.62 259 ASN A O 1
ATOM 2039 N N . CYS A 1 260 ? 16.429 -30.800 28.221 1.00 54.62 260 CYS A N 1
ATOM 2040 C CA . CYS A 1 260 ? 16.578 -32.209 27.832 1.00 54.62 260 CYS A CA 1
ATOM 2041 C C . CYS A 1 260 ? 17.804 -32.482 26.941 1.00 54.62 260 CYS A C 1
ATOM 2043 O O . CYS A 1 260 ? 18.272 -33.619 26.893 1.00 54.62 260 CYS A O 1
ATOM 2045 N N . LYS A 1 261 ? 18.359 -31.476 26.250 1.00 53.44 261 LYS A N 1
ATOM 2046 C CA . LYS A 1 261 ? 19.563 -31.654 25.416 1.00 53.44 261 LYS A CA 1
ATOM 2047 C C . LYS A 1 261 ? 20.876 -31.538 26.192 1.00 53.44 261 LYS A C 1
ATOM 2049 O O . LYS A 1 261 ? 21.891 -32.045 25.724 1.00 53.44 261 LYS A O 1
ATOM 2054 N N . VAL A 1 262 ? 20.869 -30.935 27.381 1.00 52.47 262 VAL A N 1
ATOM 2055 C CA . VAL A 1 262 ? 22.093 -30.709 28.175 1.00 52.47 262 VAL A CA 1
ATOM 2056 C C . VAL A 1 262 ? 22.528 -31.948 28.983 1.00 52.47 262 VAL A C 1
ATOM 2058 O O . VAL A 1 262 ? 23.678 -32.030 29.404 1.00 52.47 262 VAL A O 1
ATOM 2061 N N . VAL A 1 263 ? 21.680 -32.972 29.142 1.00 52.41 263 VAL A N 1
ATOM 2062 C CA . VAL A 1 263 ? 21.982 -34.130 30.017 1.00 52.41 263 VAL A CA 1
ATOM 2063 C C . VAL A 1 263 ? 22.710 -35.296 29.309 1.00 52.41 263 VAL A C 1
ATOM 2065 O O . VAL A 1 263 ? 23.167 -36.213 29.979 1.00 52.41 263 VAL A O 1
ATOM 2068 N N . ASN A 1 264 ? 22.935 -35.259 27.987 1.00 47.50 264 ASN A N 1
ATOM 2069 C CA . ASN A 1 264 ? 23.514 -36.399 27.242 1.00 47.50 264 ASN A CA 1
ATOM 2070 C C . ASN A 1 264 ? 24.911 -36.185 26.616 1.00 47.50 264 ASN A C 1
ATOM 2072 O O . ASN A 1 264 ? 25.281 -36.910 25.697 1.00 47.50 264 ASN A O 1
ATOM 2076 N N . MET A 1 265 ? 25.728 -35.247 27.115 1.00 47.16 265 MET A N 1
ATOM 2077 C CA . MET A 1 265 ? 27.126 -35.075 26.652 1.00 47.16 265 MET A CA 1
ATOM 2078 C C . MET A 1 265 ? 28.187 -35.266 27.749 1.00 47.16 265 MET A C 1
ATOM 2080 O O . MET A 1 265 ? 29.219 -34.599 27.749 1.00 47.16 265 MET A O 1
ATOM 2084 N N . SER A 1 266 ? 27.967 -36.202 28.677 1.00 52.09 266 SER A N 1
ATOM 2085 C CA . SER A 1 266 ? 28.979 -36.615 29.661 1.00 52.09 266 SER A CA 1
ATOM 2086 C C . SER A 1 266 ? 29.403 -38.071 29.458 1.00 52.09 266 SER A C 1
ATOM 2088 O O . SER A 1 266 ? 29.074 -38.929 30.270 1.00 52.09 266 SER A O 1
ATOM 2090 N N . SER A 1 267 ? 30.177 -38.335 28.407 1.00 55.59 267 SER A N 1
ATOM 2091 C CA . SER A 1 267 ? 31.295 -39.290 28.453 1.00 55.59 267 SER A CA 1
ATOM 2092 C C . SER A 1 267 ? 32.012 -39.319 27.106 1.00 55.59 267 SER A C 1
ATOM 2094 O O . SER A 1 267 ? 31.361 -39.488 26.083 1.00 55.59 267 SER A O 1
ATOM 2096 N N . GLU A 1 268 ? 33.346 -39.247 27.160 1.00 47.84 268 GLU A N 1
ATOM 2097 C CA . GLU A 1 268 ? 34.309 -39.348 26.048 1.00 47.84 268 GLU A CA 1
ATOM 2098 C C . GLU A 1 268 ? 34.470 -38.045 25.242 1.00 47.84 268 GLU A C 1
ATOM 2100 O O . GLU A 1 268 ? 33.543 -37.537 24.638 1.00 47.84 268 GLU A O 1
ATOM 2105 N N . GLY A 1 269 ? 35.619 -37.385 25.157 1.00 52.00 269 GLY A N 1
ATOM 2106 C CA . GLY A 1 269 ? 36.976 -37.697 25.571 1.00 52.00 269 GLY A CA 1
ATOM 2107 C C . GLY A 1 269 ? 37.908 -36.834 24.715 1.00 52.00 269 GLY A C 1
ATOM 2108 O O . GLY A 1 269 ? 37.870 -36.921 23.497 1.00 52.00 269 GLY A O 1
ATOM 2109 N N . LYS A 1 270 ? 38.751 -36.022 25.369 1.00 51.94 270 LYS A N 1
ATOM 2110 C CA . LYS A 1 270 ? 39.927 -35.312 24.821 1.00 51.94 270 LYS A CA 1
ATOM 2111 C C . LYS A 1 270 ? 39.694 -34.345 23.641 1.00 51.94 270 LYS A C 1
ATOM 2113 O O . LYS A 1 270 ? 39.691 -34.747 22.484 1.00 51.94 270 LYS A O 1
ATOM 2118 N N . CYS A 1 271 ? 39.782 -33.043 23.927 1.00 37.78 271 CYS A N 1
ATOM 2119 C CA . CYS A 1 271 ? 40.314 -32.069 22.967 1.00 37.78 271 CYS A CA 1
ATOM 2120 C C . CYS A 1 271 ? 41.476 -31.266 23.585 1.00 37.78 271 CYS A C 1
ATOM 2122 O O . CYS A 1 271 ? 41.385 -30.862 24.746 1.00 37.78 271 CYS A O 1
ATOM 2124 N N . PRO A 1 272 ? 42.573 -31.051 22.834 1.00 52.00 272 PRO A N 1
ATOM 2125 C CA . PRO A 1 272 ? 43.756 -30.343 23.299 1.00 52.00 272 PRO A CA 1
ATOM 2126 C C . PRO A 1 272 ? 43.581 -28.825 23.170 1.00 52.00 272 PRO A C 1
ATOM 2128 O O . PRO A 1 272 ? 43.158 -28.313 22.134 1.00 52.00 272 PRO A O 1
ATOM 2131 N N . LEU A 1 273 ? 43.975 -28.103 24.217 1.00 35.44 273 LEU A N 1
ATOM 2132 C CA . LEU A 1 273 ? 44.171 -26.657 24.192 1.00 35.44 273 LEU A CA 1
ATOM 2133 C C . LEU A 1 273 ? 45.324 -26.315 23.239 1.00 35.44 273 LEU A C 1
ATOM 2135 O O . LEU A 1 273 ? 46.479 -26.644 23.508 1.00 35.44 273 LEU A O 1
ATOM 2139 N N . ARG A 1 274 ? 45.013 -25.628 22.136 1.00 40.44 274 ARG A N 1
ATOM 2140 C CA . ARG A 1 274 ? 45.998 -24.923 21.310 1.00 40.44 274 ARG A CA 1
ATOM 2141 C C . ARG A 1 274 ? 45.886 -23.433 21.628 1.00 40.44 274 ARG A C 1
ATOM 2143 O O . ARG A 1 274 ? 44.982 -22.756 21.151 1.00 40.44 274 ARG A O 1
ATOM 2150 N N . LEU A 1 275 ? 46.789 -22.963 22.485 1.00 41.19 275 LEU A N 1
ATOM 2151 C CA . LEU A 1 275 ? 47.086 -21.546 22.676 1.00 41.19 275 LEU A CA 1
ATOM 2152 C C . LEU A 1 275 ? 47.656 -20.994 21.364 1.00 41.19 275 LEU A C 1
ATOM 2154 O O . LEU A 1 275 ? 48.670 -21.495 20.878 1.00 41.19 275 LEU A O 1
ATOM 2158 N N . TYR A 1 276 ? 46.998 -19.985 20.802 1.00 36.84 276 TYR A N 1
ATOM 2159 C CA . TYR A 1 276 ? 47.605 -19.089 19.825 1.00 36.84 276 TYR A CA 1
ATOM 2160 C C . TYR A 1 276 ? 48.139 -17.871 20.583 1.00 36.84 276 TYR A C 1
ATOM 2162 O O . TYR A 1 276 ? 47.366 -17.140 21.204 1.00 36.84 276 TYR A O 1
ATOM 2170 N N . LEU A 1 277 ? 49.466 -17.733 20.562 1.00 46.62 277 LEU A N 1
ATOM 2171 C CA . LEU A 1 277 ? 50.161 -16.447 20.577 1.00 46.62 277 LEU A CA 1
ATOM 2172 C C . LEU A 1 277 ? 50.081 -15.839 19.173 1.00 46.62 277 LEU A C 1
ATOM 2174 O O . LEU A 1 277 ? 50.109 -16.636 18.203 1.00 46.62 277 LEU A O 1
#

Sequence (277 aa):
MLGAQDSWRRSLSMTSTDHGSEVSCKKKAAKKGSKNIPPELLKEMRKMEMMLKFRNEVDVDQVHRDVMRLVEQDERIAPGVKIKIYELLVALACYNHNAESAIRFLEVLKELSMPSESSYASVIRVCCEDPGTAKHAVKLLDDFVSNNPNRLRLRTVQPLLLTFLQNRDFDNFVDLWKSVLSGHPDLIKSAANSSIEPVEQLFVDIISAFSDVIVGKVGKERDLLMLSLDEILNEMSETLLSISEKSASLLSSQVSHDNCKVVNMSSEGKCPLRLYL

pLDDT: mean 78.35, std 20.38, range [27.39, 98.5]

Radius of gyration: 26.33 Å; chains: 1; bounding box: 88×60×57 Å

Foldseek 3Di:
DDDDDDDDDDDDDDDDDDDDDPDPPPPPPDPPPPDDDPPVLVVLLVVLVVCLVVLDQDDLVVSVVVNVVVVVVDPPPDLVSVLSVLLSSLSSCLSNLNLVSNVVSVVVNVVSDDDDLVSLLSSLLSLLVDPPSNVVSVVSVVVCCVVPLPRDECSSCLSNLLSCLQVVVVVCNVVSVVVNCVSCVCRLVVHCVVPVVVVVVSVVSNVVSLVVVLVPDDPPVNVVSVVVVVVVVVVVVVSVVVSVVVVVVVVVVVVVVVVVVVPPPPDDDDDDDDDDD

Secondary structure (DSSP, 8-state):
--------------------------------S-TT--HHHH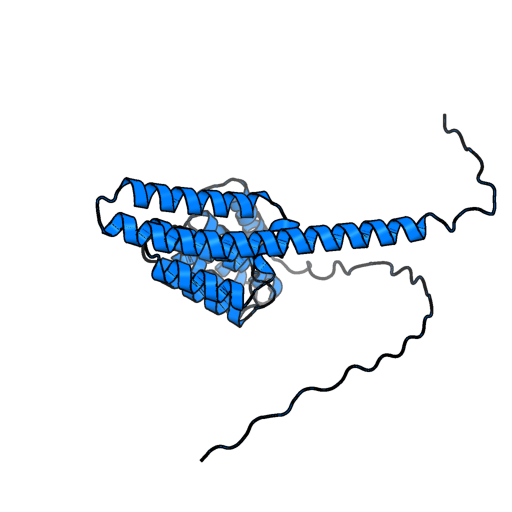HHHHHHHHHHHHT----HHHHHHHHHHHHHT-TT--HHHHHHHHHHHHHHHHHTT-HHHHHHHHHHHHHHS---HHHHHHHHHHHHHSTT-HHHHHHHHHHHHHH-GGG--HHHHHHHHHHHHHTT-HHHHHHHHHHHHHH-TTHHHHHHHH-SHHHHHHHHHHHHHHHHHHHT--THHHHHHHHHHHHHHHHHHHHHHHHHHHHHHHHHHHHHHHHHHGGG--S----------

Organism: Guillardia theta (strain CCMP2712) (NCBI:txid905079)